Protein AF-V8CC47-F1 (afdb_monomer)

Solvent-accessible surface area (backbone atoms only — not comparable to full-atom values): 14073 Å² total; per-residue (Å²): 136,81,81,88,72,80,83,71,83,72,77,75,73,67,64,82,77,33,57,43,61,52,34,33,51,48,44,50,56,68,68,34,92,81,42,75,60,55,39,68,71,78,60,95,77,70,83,81,81,90,78,80,78,94,68,85,60,71,40,52,75,49,71,61,54,40,79,72,25,52,41,93,55,84,58,89,40,62,52,32,38,27,46,48,52,13,49,70,83,58,95,66,85,88,78,85,76,75,72,78,80,75,66,90,70,84,75,91,72,94,73,91,78,85,89,73,82,83,73,81,75,76,88,65,88,66,67,96,62,59,73,64,63,66,63,68,50,64,78,74,72,63,44,76,50,56,64,50,58,46,72,67,39,50,51,52,51,51,53,50,43,52,52,42,31,49,46,36,64,72,32,68,85,46,96,82,55,56,81,53,56,26,72,37,41,52,46,42,70,56,29,34,58,46,73,64,58,94,88,41,75,33,61,68,43,98,58,51,86,56,89,79,65,78,83,125

Radius of gyration: 22.52 Å; Cα contacts (8 Å, |Δi|>4): 187; chains: 1; bounding box: 55×55×61 Å

Secondary structure (DSSP, 8-state):
---------PPPGGGGG-HHHHHHHHHHHHH-TT----SS---TTSSS---------------S-HHHHT-SS--S--HHHHHHTT-SSSS---SS-------------------------------SS-HHHHHHSTTSSS-SS-----HHHHHHHHHHHHHHHHHHHHSTT-TT--TT--HHHHHHHHH-B---BTTBPPPBPSS-S-TT----

Sequence (216 aa):
MDNDRDQFLYPNKKWHDDSEFHSDCLAFTLFHGQNRISTSISPSSAEGDKGGGYSEYINHFIPFSESQAGAKEAFKSDFMVRFINGKLGKDSPASSLQASKASVAIHKNNIDCHDFAPAKSRNDETLPFDKKEIQANTQNFIPTKPLEFSKEAQEVFSAGLTLWQYYHAQAKSSDKYLNDASLYDIKEYFQGRGETINGKKGKMNARSEDTHTITT

Organism: NCBI:txid1357400

Mean predicted aligned error: 14.95 Å

Foldseek 3Di:
DDCPPPPDPDPDPPVVVVLQNVLLVLLCQQLPPPNPDWQPDPPPPPDDDDDDDDDRDADQRDCDFCVLLVFPDGGPYCNNVCQQALNPPPDDDPPPPPPPPPPPDDDDDDDDDDDDDDPPPPPCPPPVDDVCVVPPCPVPNRRNHHGDYDPVSVVSVVLVSVLSNVQNVVCVPPPLDDRNGGPVSSQCVFQPADDQDPNRTHHGHPDGPDPPPPDD

Structure (mmCIF, N/CA/C/O backbone):
data_AF-V8CC47-F1
#
_entry.id   AF-V8CC47-F1
#
loop_
_atom_site.group_PDB
_atom_site.id
_atom_site.type_symbol
_atom_site.label_atom_id
_atom_site.label_alt_id
_atom_site.label_comp_id
_atom_site.label_asym_id
_atom_site.label_entity_id
_atom_site.label_seq_id
_atom_site.pdbx_PDB_ins_code
_atom_site.Cartn_x
_atom_site.Cartn_y
_atom_site.Cartn_z
_atom_site.occupancy
_atom_site.B_iso_or_equiv
_atom_site.auth_seq_id
_atom_site.auth_comp_id
_atom_site.auth_asym_id
_atom_site.auth_atom_id
_atom_site.pdbx_PDB_model_num
ATOM 1 N N . MET A 1 1 ? 8.148 32.026 42.840 1.00 43.62 1 MET A N 1
ATOM 2 C CA . MET A 1 1 ? 8.903 31.218 41.865 1.00 43.62 1 MET A CA 1
ATOM 3 C C . MET A 1 1 ? 7.903 30.243 41.309 1.00 43.62 1 MET A C 1
ATOM 5 O O . MET A 1 1 ? 7.590 29.263 41.975 1.00 43.62 1 MET A O 1
ATOM 9 N N . ASP A 1 2 ? 7.305 30.626 40.191 1.00 49.38 2 ASP A N 1
ATOM 10 C CA . ASP A 1 2 ? 6.239 29.866 39.563 1.00 49.38 2 ASP A CA 1
ATOM 11 C C . ASP A 1 2 ? 6.828 28.620 38.904 1.00 49.38 2 ASP A C 1
ATOM 13 O O . ASP A 1 2 ? 7.924 28.627 38.339 1.00 49.38 2 ASP A O 1
ATOM 17 N N . ASN A 1 3 ? 6.143 27.504 39.117 1.00 59.06 3 ASN A N 1
ATOM 18 C CA . ASN A 1 3 ? 6.553 26.190 38.660 1.00 59.06 3 ASN A CA 1
ATOM 19 C C . ASN A 1 3 ? 6.256 26.052 37.156 1.00 59.06 3 ASN A C 1
ATOM 21 O O . ASN A 1 3 ? 5.288 25.404 36.776 1.00 59.06 3 ASN A O 1
ATOM 25 N N . ASP A 1 4 ? 7.117 26.618 36.308 1.00 58.97 4 ASP A N 1
ATOM 26 C CA . ASP A 1 4 ? 7.064 26.535 34.833 1.00 58.97 4 ASP A CA 1
ATOM 27 C C . ASP A 1 4 ? 7.522 25.162 34.278 1.00 58.97 4 ASP A C 1
ATOM 29 O O . ASP A 1 4 ? 8.036 25.046 33.163 1.00 58.97 4 ASP A O 1
ATOM 33 N N . ARG A 1 5 ? 7.397 24.093 35.077 1.00 55.16 5 ARG A N 1
ATOM 34 C CA . ARG A 1 5 ? 7.923 22.746 34.786 1.00 55.16 5 ARG A CA 1
ATOM 35 C C . ARG A 1 5 ? 6.865 21.703 34.439 1.00 55.16 5 ARG A C 1
ATOM 37 O O . ARG A 1 5 ? 7.172 20.513 34.466 1.00 55.16 5 ARG A O 1
ATOM 44 N N . ASP A 1 6 ? 5.662 22.112 34.059 1.00 59.41 6 ASP A N 1
ATOM 45 C CA . ASP A 1 6 ? 4.671 21.169 33.534 1.00 59.41 6 ASP A CA 1
ATOM 46 C C . ASP A 1 6 ? 4.810 21.034 32.005 1.00 59.41 6 ASP A C 1
ATOM 48 O O . ASP A 1 6 ? 4.032 21.571 31.222 1.00 59.41 6 ASP A O 1
ATOM 52 N N . GLN A 1 7 ? 5.887 20.368 31.565 1.00 60.41 7 GLN A N 1
ATOM 53 C CA . GLN A 1 7 ? 6.181 20.112 30.143 1.00 60.41 7 GLN A CA 1
ATOM 54 C C . GLN A 1 7 ? 5.577 18.801 29.614 1.00 60.41 7 GLN A C 1
ATOM 56 O O . GLN A 1 7 ? 5.856 18.407 28.483 1.00 60.41 7 GLN A O 1
ATOM 61 N N . PHE A 1 8 ? 4.751 18.113 30.405 1.00 62.06 8 PHE A N 1
ATOM 62 C CA . PHE A 1 8 ? 4.241 16.791 30.049 1.00 62.06 8 PHE A CA 1
ATOM 63 C C . PHE A 1 8 ? 2.719 16.758 30.126 1.00 62.06 8 PHE A C 1
ATOM 65 O O . PHE A 1 8 ? 2.121 16.048 30.933 1.00 62.06 8 PHE A O 1
ATOM 72 N N . LEU A 1 9 ? 2.080 17.516 29.235 1.00 61.81 9 LEU A N 1
ATOM 73 C CA . LEU A 1 9 ? 0.692 17.245 28.883 1.00 61.81 9 LEU A CA 1
ATOM 74 C C . LEU A 1 9 ? 0.643 15.869 28.212 1.00 61.81 9 LEU A C 1
ATOM 76 O O . LEU A 1 9 ? 1.057 15.706 27.064 1.00 61.81 9 LEU A O 1
ATOM 80 N N . TYR A 1 10 ? 0.161 14.869 28.945 1.00 63.09 10 TYR A N 1
ATOM 81 C CA . TYR A 1 10 ? -0.111 13.558 28.373 1.00 63.09 10 TYR A CA 1
ATOM 82 C C . TYR A 1 10 ? -1.320 13.659 27.436 1.00 63.09 10 TYR A C 1
ATOM 84 O O . TYR A 1 10 ? -2.336 14.255 27.816 1.00 63.09 10 TYR A O 1
ATOM 92 N N . PRO A 1 11 ? -1.253 13.072 26.227 1.00 70.94 11 PRO A N 1
ATOM 93 C CA . PRO A 1 11 ? -2.421 12.980 25.370 1.00 70.94 11 PRO A CA 1
ATOM 94 C C . PRO A 1 11 ? -3.533 12.233 26.110 1.00 70.94 11 PRO A C 1
ATOM 96 O O . PRO A 1 11 ? -3.285 11.299 26.878 1.00 70.94 11 PRO A O 1
ATOM 99 N N . ASN A 1 12 ? -4.778 12.661 25.898 1.00 78.69 12 ASN A N 1
ATOM 100 C CA . ASN A 1 12 ? -5.915 11.968 26.487 1.00 78.69 12 ASN A CA 1
ATOM 101 C C . ASN A 1 12 ? -5.936 10.506 26.001 1.00 78.69 12 ASN A C 1
ATOM 103 O O . ASN A 1 12 ? -5.543 10.211 24.878 1.00 78.69 12 ASN A O 1
ATOM 107 N N . LYS A 1 13 ? -6.404 9.584 26.843 1.00 84.44 13 LYS A N 1
ATOM 108 C CA . LYS A 1 13 ? -6.393 8.143 26.548 1.00 84.44 13 LYS A CA 1
ATOM 109 C C . LYS A 1 13 ? -7.514 7.687 25.603 1.00 84.44 13 LYS A C 1
ATOM 111 O O . LYS A 1 13 ? -7.655 6.493 25.389 1.00 84.44 13 LYS A O 1
ATOM 116 N N . LYS A 1 14 ? -8.320 8.602 25.048 1.00 81.88 14 LYS A N 1
ATOM 117 C CA . LYS A 1 14 ? -9.510 8.231 24.260 1.00 81.88 14 LYS A CA 1
ATOM 118 C C . LYS A 1 14 ? -9.157 7.539 22.945 1.00 81.88 14 LYS A C 1
ATOM 120 O O . LYS A 1 14 ? -9.937 6.723 22.482 1.00 81.88 14 LYS A O 1
ATOM 125 N N . TRP A 1 15 ? -7.979 7.824 22.388 1.00 82.56 15 TRP A N 1
ATOM 126 C CA . TRP A 1 15 ? -7.523 7.190 21.151 1.00 82.56 15 TRP A CA 1
ATOM 127 C C . TRP A 1 15 ? -7.333 5.673 21.297 1.00 82.56 15 TRP A C 1
ATOM 129 O O . TRP A 1 15 ? -7.471 4.968 20.310 1.00 82.56 15 TRP A O 1
ATOM 139 N N . HIS A 1 16 ? -7.085 5.153 22.510 1.00 81.00 16 HIS A N 1
ATOM 140 C CA . HIS A 1 16 ? -6.896 3.714 22.745 1.00 81.00 16 HIS A CA 1
ATOM 141 C C . HIS A 1 16 ? -8.122 2.858 22.402 1.00 81.00 16 HIS A C 1
ATOM 143 O O . HIS A 1 16 ? -7.966 1.668 22.141 1.00 81.00 16 HIS A O 1
ATOM 149 N N . ASP A 1 17 ? -9.315 3.450 22.401 1.00 83.81 17 ASP A N 1
ATOM 150 C CA . ASP A 1 17 ? -10.569 2.765 22.078 1.00 83.81 17 ASP A CA 1
ATOM 151 C C . ASP A 1 17 ? -11.180 3.278 20.758 1.00 83.81 17 ASP A C 1
ATOM 153 O O . ASP A 1 17 ? -12.268 2.856 20.369 1.00 83.81 17 ASP A O 1
ATOM 157 N N . ASP A 1 18 ? -10.486 4.183 20.058 1.00 88.62 18 ASP A N 1
ATOM 158 C CA . ASP A 1 18 ? -10.935 4.780 18.801 1.00 88.62 18 ASP A CA 1
ATOM 159 C C . ASP A 1 18 ? -10.519 3.895 17.616 1.00 88.62 18 ASP A C 1
ATOM 161 O O . ASP A 1 18 ? -9.407 3.973 17.084 1.00 88.62 18 ASP A O 1
ATOM 165 N N . SER A 1 19 ? -11.415 2.987 17.231 1.00 89.94 19 SER A N 1
ATOM 166 C CA . SER A 1 19 ? -11.172 2.039 16.142 1.00 89.94 19 SER A CA 1
ATOM 167 C C . SER A 1 19 ? -11.029 2.708 14.776 1.00 89.94 19 SER A C 1
ATOM 169 O O . SER A 1 19 ? -10.263 2.203 13.956 1.00 89.94 19 SER A O 1
ATOM 171 N N . GLU A 1 20 ? -11.725 3.820 14.529 1.00 93.38 20 GLU A N 1
ATOM 172 C CA . GLU A 1 20 ? -11.607 4.571 13.273 1.00 93.38 20 GLU A CA 1
ATOM 173 C C . GLU A 1 20 ? -10.219 5.213 13.189 1.00 93.38 20 GLU A C 1
ATOM 175 O O . GLU A 1 20 ? -9.479 4.967 12.237 1.00 93.38 20 GLU A O 1
ATOM 180 N N . PHE A 1 21 ? -9.794 5.913 14.247 1.00 91.88 21 PHE A N 1
ATOM 181 C CA . PHE A 1 21 ? -8.465 6.522 14.315 1.00 91.88 21 PHE A CA 1
ATOM 182 C C . PHE A 1 21 ? -7.331 5.501 14.137 1.00 91.88 21 PHE A C 1
ATOM 184 O O . PHE A 1 21 ? -6.369 5.752 13.404 1.00 91.88 21 PHE A O 1
ATOM 191 N N . HIS A 1 22 ? -7.427 4.332 14.778 1.00 91.50 22 HIS A N 1
ATOM 192 C CA . HIS A 1 22 ? -6.443 3.260 14.611 1.00 91.50 22 HIS A CA 1
ATOM 193 C C . HIS A 1 22 ? -6.369 2.738 13.174 1.00 91.50 22 HIS A C 1
ATOM 195 O O . HIS A 1 22 ? -5.273 2.507 12.652 1.00 91.50 22 HIS A O 1
ATOM 201 N N . SER A 1 23 ? -7.525 2.553 12.539 1.00 94.56 23 SER A N 1
ATOM 202 C CA . SER A 1 23 ? -7.620 2.089 11.155 1.00 94.56 23 SER A CA 1
ATOM 203 C C . SER A 1 23 ? -7.028 3.124 10.199 1.00 94.56 23 SER A C 1
ATOM 205 O O . SER A 1 23 ? -6.209 2.793 9.343 1.00 94.56 23 SER A O 1
ATOM 207 N N . ASP A 1 24 ? -7.331 4.399 10.402 1.00 95.12 24 ASP A N 1
ATOM 208 C CA . ASP A 1 24 ? -6.786 5.492 9.602 1.00 95.12 24 ASP A CA 1
ATOM 209 C C . ASP A 1 24 ? -5.270 5.630 9.765 1.00 95.12 24 ASP A C 1
ATOM 211 O O . ASP A 1 24 ? -4.543 5.824 8.789 1.00 95.12 24 ASP A O 1
ATOM 215 N N . CYS A 1 25 ? -4.757 5.439 10.981 1.00 93.19 25 CYS A N 1
ATOM 216 C CA . CYS A 1 25 ? -3.321 5.383 11.242 1.00 93.19 25 CYS A CA 1
ATOM 217 C C . CYS A 1 25 ? -2.642 4.214 10.508 1.00 93.19 25 CYS A C 1
ATOM 219 O O . CYS A 1 25 ? -1.520 4.363 10.007 1.00 93.19 25 CYS A O 1
ATOM 221 N N . LEU A 1 26 ? -3.310 3.062 10.391 1.00 94.00 26 LEU A N 1
ATOM 222 C CA . LEU A 1 26 ? -2.837 1.953 9.563 1.00 94.00 26 LEU A CA 1
ATOM 223 C C . LEU A 1 26 ? -2.818 2.338 8.077 1.00 94.00 26 LEU A C 1
ATOM 225 O O . LEU A 1 26 ? -1.803 2.109 7.417 1.00 94.00 26 LEU A O 1
ATOM 229 N N . ALA A 1 27 ? -3.884 2.954 7.560 1.00 94.81 27 ALA A N 1
ATOM 230 C CA . ALA A 1 27 ? -3.943 3.430 6.177 1.00 94.81 27 ALA A CA 1
ATOM 231 C C . ALA A 1 27 ? -2.796 4.410 5.882 1.00 94.81 27 ALA A C 1
ATOM 233 O O . ALA A 1 27 ? -2.015 4.204 4.951 1.00 94.81 27 ALA A O 1
ATOM 234 N N . PHE A 1 28 ? -2.620 5.415 6.744 1.00 93.19 28 PHE A N 1
ATOM 235 C CA . PHE A 1 28 ? -1.516 6.364 6.663 1.00 93.19 28 PHE A CA 1
ATOM 236 C C . PHE A 1 28 ? -0.164 5.649 6.646 1.00 93.19 28 PHE A C 1
ATOM 238 O O . PHE A 1 28 ? 0.663 5.935 5.790 1.00 93.19 28 PHE A O 1
ATOM 245 N N . THR A 1 29 ? 0.054 4.676 7.535 1.00 91.25 29 THR A N 1
ATOM 246 C CA . THR A 1 29 ? 1.317 3.923 7.618 1.00 91.25 29 THR A CA 1
ATOM 247 C C . THR A 1 29 ? 1.600 3.130 6.341 1.00 91.25 29 THR A C 1
ATOM 249 O O . THR A 1 29 ? 2.727 3.151 5.839 1.00 91.25 29 THR A O 1
ATOM 252 N N . LEU A 1 30 ? 0.596 2.442 5.791 1.00 91.81 30 LEU A N 1
ATOM 253 C CA . LEU A 1 30 ? 0.741 1.618 4.588 1.00 91.81 30 LEU A CA 1
ATOM 254 C C . LEU A 1 30 ? 1.061 2.460 3.350 1.00 91.81 30 LEU A C 1
ATOM 256 O O . LEU A 1 30 ? 1.931 2.083 2.566 1.00 91.81 30 LEU A O 1
ATOM 260 N N . PHE A 1 31 ? 0.407 3.614 3.208 1.00 91.44 31 PHE A N 1
ATOM 261 C CA . PHE A 1 31 ? 0.532 4.470 2.025 1.00 91.44 31 PHE A CA 1
ATOM 262 C C . PHE A 1 31 ? 1.425 5.693 2.229 1.00 91.44 31 PHE A C 1
ATOM 264 O O . PHE A 1 31 ? 1.525 6.550 1.350 1.00 91.44 31 PHE A O 1
ATOM 271 N N . HIS A 1 32 ?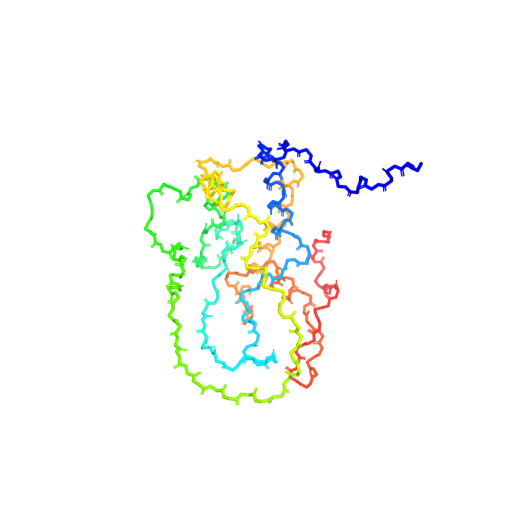 2.127 5.774 3.361 1.00 88.00 32 HIS A N 1
ATOM 272 C CA . HIS A 1 32 ? 3.041 6.872 3.616 1.00 88.00 32 HIS A CA 1
ATOM 273 C C . HIS A 1 32 ? 4.129 6.918 2.539 1.00 88.00 32 HIS A C 1
ATOM 275 O O . HIS A 1 32 ? 4.803 5.923 2.266 1.00 88.00 32 HIS A O 1
ATOM 281 N N . GLY A 1 33 ? 4.389 8.097 1.969 1.00 76.75 33 GLY A N 1
ATOM 282 C CA . GLY A 1 33 ? 5.373 8.249 0.893 1.00 76.75 33 GLY A CA 1
ATOM 283 C C . GLY A 1 33 ? 6.806 7.857 1.283 1.00 76.75 33 GLY A C 1
ATOM 284 O O . GLY A 1 33 ? 7.615 7.569 0.397 1.00 76.75 33 GLY A O 1
ATOM 285 N N . GLN A 1 34 ? 7.103 7.828 2.587 1.00 74.81 34 GLN A N 1
ATOM 286 C CA . GLN A 1 34 ? 8.367 7.360 3.168 1.00 74.81 34 GLN A CA 1
ATOM 287 C C . GLN A 1 34 ? 8.282 5.944 3.766 1.00 74.81 34 GLN A C 1
ATOM 289 O O . GLN A 1 34 ? 9.179 5.559 4.513 1.00 74.81 34 GLN A O 1
ATOM 294 N N . ASN A 1 35 ? 7.233 5.169 3.478 1.00 74.75 35 ASN A N 1
ATOM 295 C CA . ASN A 1 35 ? 7.219 3.745 3.791 1.00 74.75 35 ASN A CA 1
ATOM 296 C C . ASN A 1 35 ? 8.332 3.057 2.973 1.00 74.75 35 ASN A C 1
ATOM 298 O O . ASN A 1 35 ? 8.362 3.142 1.745 1.00 74.75 35 ASN A O 1
ATOM 302 N N . ARG A 1 36 ? 9.301 2.452 3.673 1.00 72.31 36 ARG A N 1
ATOM 303 C CA . ARG A 1 36 ? 10.510 1.835 3.094 1.00 72.31 36 ARG A CA 1
ATOM 304 C C . ARG A 1 36 ? 10.473 0.307 3.107 1.00 72.31 36 ARG A C 1
ATOM 306 O O . ARG A 1 36 ? 11.518 -0.320 2.953 1.00 72.31 36 ARG A O 1
ATOM 313 N N . ILE A 1 37 ? 9.306 -0.298 3.322 1.00 75.31 37 ILE A N 1
ATOM 314 C CA . ILE A 1 37 ? 9.145 -1.746 3.170 1.00 75.31 37 ILE A CA 1
ATOM 315 C C . ILE A 1 37 ? 9.429 -2.068 1.705 1.00 75.31 37 ILE A C 1
ATOM 317 O O . ILE A 1 37 ? 8.796 -1.482 0.835 1.00 75.31 37 ILE A O 1
ATOM 321 N N . SER A 1 38 ? 10.386 -2.947 1.423 1.00 64.31 38 SER A N 1
ATOM 322 C CA . SER A 1 38 ? 10.780 -3.357 0.070 1.00 64.31 38 SER A CA 1
ATOM 323 C C . SER A 1 38 ? 10.907 -4.869 0.034 1.00 64.31 38 SER A C 1
ATOM 325 O O . SER A 1 38 ? 11.421 -5.467 0.978 1.00 64.31 38 SER A O 1
ATOM 327 N N . THR A 1 39 ? 10.422 -5.475 -1.047 1.00 63.00 39 THR A N 1
ATOM 328 C CA . THR A 1 39 ? 10.593 -6.907 -1.326 1.00 63.00 39 THR A CA 1
ATOM 329 C C . THR A 1 39 ? 11.886 -7.236 -2.025 1.00 63.00 39 THR A C 1
ATOM 331 O O . THR A 1 39 ? 12.377 -8.362 -1.933 1.00 63.00 39 THR A O 1
ATOM 334 N N . SER A 1 40 ? 12.477 -6.244 -2.685 1.00 55.38 40 SER A N 1
ATOM 335 C CA . SER A 1 40 ? 13.834 -6.361 -3.171 1.00 55.38 40 SER A CA 1
ATOM 336 C C . SER A 1 40 ? 14.783 -6.244 -1.976 1.00 55.38 40 SER A C 1
ATOM 338 O O . SER A 1 40 ? 14.861 -5.218 -1.310 1.00 55.38 40 SER A O 1
ATOM 340 N N . ILE A 1 41 ? 15.460 -7.347 -1.673 1.00 52.12 41 ILE A N 1
ATOM 341 C CA . ILE A 1 41 ? 16.664 -7.460 -0.842 1.00 52.12 41 ILE A CA 1
ATOM 342 C C . ILE A 1 41 ? 17.320 -6.092 -0.559 1.00 52.12 41 ILE A C 1
ATOM 344 O O . ILE A 1 41 ? 17.815 -5.426 -1.477 1.00 52.12 41 ILE A O 1
ATOM 348 N N . SER A 1 42 ? 17.396 -5.714 0.727 1.00 37.09 42 SER A N 1
ATOM 349 C CA . SER A 1 42 ? 18.460 -4.820 1.197 1.00 37.09 42 SER A CA 1
ATOM 350 C C . SER A 1 42 ? 19.762 -5.391 0.656 1.00 37.09 42 SER A C 1
ATOM 352 O O . SER A 1 42 ? 20.016 -6.567 0.913 1.00 37.09 42 SER A O 1
ATOM 354 N N . PRO A 1 43 ? 20.552 -4.644 -0.128 1.00 38.75 43 PRO A N 1
ATOM 355 C CA . PRO A 1 43 ? 21.732 -5.195 -0.764 1.00 38.75 43 PRO A CA 1
ATOM 356 C C . PRO A 1 43 ? 22.586 -5.897 0.288 1.00 38.75 43 PRO A C 1
ATOM 358 O O . PRO A 1 43 ? 23.204 -5.245 1.127 1.00 38.75 43 PRO A O 1
ATOM 361 N N . SER A 1 44 ? 22.692 -7.220 0.176 1.00 42.22 44 SER A N 1
ATOM 362 C CA . SER A 1 44 ? 23.759 -8.030 0.759 1.00 42.22 44 SER A CA 1
ATOM 363 C C . SER A 1 44 ? 25.094 -7.684 0.080 1.00 42.22 44 SER A C 1
ATOM 365 O O . SER A 1 44 ? 25.769 -8.552 -0.469 1.00 42.22 44 SER A O 1
ATOM 367 N N . SER A 1 45 ? 25.415 -6.387 0.010 1.00 42.75 45 SER A N 1
ATOM 368 C CA . SER A 1 45 ? 26.613 -5.773 -0.574 1.00 42.75 45 SER A CA 1
ATOM 369 C C . SER A 1 45 ? 26.740 -4.258 -0.313 1.00 42.75 45 SER A C 1
ATOM 371 O O . SER A 1 45 ? 27.813 -3.724 -0.580 1.00 42.75 45 SER A O 1
ATOM 373 N N . ALA A 1 46 ? 25.734 -3.533 0.207 1.00 40.31 46 ALA A N 1
ATOM 374 C CA . ALA A 1 46 ? 25.933 -2.122 0.579 1.00 40.31 46 ALA A CA 1
ATOM 375 C C . ALA A 1 46 ? 26.098 -1.978 2.100 1.00 40.31 46 ALA A C 1
ATOM 377 O O . ALA A 1 46 ? 25.129 -1.869 2.840 1.00 40.31 46 ALA A O 1
ATOM 378 N N . GLU A 1 47 ? 27.374 -1.984 2.498 1.00 38.50 47 GLU A N 1
ATOM 379 C CA . GLU A 1 47 ? 27.960 -1.573 3.783 1.00 38.50 47 GLU A CA 1
ATOM 380 C C . GLU A 1 47 ? 27.456 -2.263 5.062 1.00 38.50 47 GLU A C 1
ATOM 382 O O . GLU A 1 47 ? 26.616 -1.752 5.793 1.00 38.50 47 GLU A O 1
ATOM 387 N N . GLY A 1 48 ? 28.127 -3.371 5.404 1.00 41.72 48 GLY A N 1
ATOM 388 C CA . GLY A 1 48 ? 28.381 -3.748 6.801 1.00 41.72 48 GLY A CA 1
ATOM 389 C C . GLY A 1 48 ? 28.043 -5.184 7.183 1.00 41.72 48 GLY A C 1
ATOM 390 O O . GLY A 1 48 ? 28.646 -5.704 8.119 1.00 41.72 48 GLY A O 1
ATOM 391 N N . ASP A 1 49 ? 27.142 -5.845 6.460 1.00 39.62 49 ASP A N 1
ATOM 392 C CA . ASP A 1 49 ? 26.610 -7.127 6.921 1.00 39.62 49 ASP A CA 1
ATOM 393 C C . ASP A 1 49 ? 27.437 -8.318 6.411 1.00 39.62 49 ASP A C 1
ATOM 395 O O . ASP A 1 49 ? 27.330 -8.765 5.266 1.00 39.62 49 ASP A O 1
ATOM 399 N N . LYS A 1 50 ? 28.335 -8.809 7.270 1.00 39.47 50 LYS A N 1
ATOM 400 C CA . LYS A 1 50 ? 29.092 -10.047 7.063 1.00 39.47 50 LYS A CA 1
ATOM 401 C C . LYS A 1 50 ? 28.294 -11.229 7.613 1.00 39.47 50 LYS A C 1
ATOM 403 O O . LYS A 1 50 ? 28.663 -11.791 8.639 1.00 39.47 50 LYS A O 1
ATOM 408 N N . GLY A 1 51 ? 27.253 -11.646 6.901 1.00 36.66 51 GLY A N 1
ATOM 409 C CA . GLY A 1 51 ? 26.703 -12.991 7.070 1.00 36.66 51 GLY A CA 1
ATOM 410 C C . GLY A 1 51 ? 25.185 -13.073 7.102 1.00 36.66 51 GLY A C 1
ATOM 411 O O . GLY A 1 51 ? 24.557 -12.798 8.113 1.00 36.66 51 GLY A O 1
ATOM 412 N N . GLY A 1 52 ? 24.613 -13.595 6.021 1.00 33.47 52 GLY A N 1
ATOM 413 C CA . GLY A 1 52 ? 23.237 -14.078 5.998 1.00 33.47 52 GLY A CA 1
ATOM 414 C C . GLY A 1 52 ? 22.792 -14.321 4.566 1.00 33.47 52 GLY A C 1
ATOM 415 O O . GLY A 1 52 ? 22.680 -13.380 3.792 1.00 33.47 52 GLY A O 1
ATOM 416 N N . GLY A 1 53 ? 22.618 -15.587 4.187 1.00 37.09 53 GLY A N 1
ATOM 417 C CA . GLY A 1 53 ? 22.200 -15.977 2.841 1.00 37.09 53 GLY A CA 1
ATOM 418 C C . GLY A 1 53 ? 20.850 -15.384 2.427 1.00 37.09 53 GLY A C 1
ATOM 419 O O . GLY A 1 53 ? 20.056 -14.957 3.262 1.00 37.09 53 GLY A O 1
ATOM 420 N N . TYR A 1 54 ? 20.607 -15.388 1.116 1.00 38.41 54 TYR A N 1
ATOM 421 C CA . TYR A 1 54 ? 19.344 -15.013 0.483 1.00 38.41 54 TYR A CA 1
ATOM 422 C C . TYR A 1 54 ? 18.159 -15.691 1.189 1.00 38.41 54 TYR A C 1
ATOM 424 O O . TYR A 1 54 ? 17.933 -16.886 1.013 1.00 38.41 54 TYR A O 1
ATOM 432 N N . SER A 1 55 ? 17.400 -14.933 1.980 1.00 49.12 55 SER A N 1
ATOM 433 C CA . SER A 1 55 ? 16.018 -15.291 2.281 1.00 49.12 55 SER A CA 1
ATOM 434 C C . SER A 1 55 ? 15.141 -14.537 1.295 1.00 49.12 55 SER A C 1
ATOM 436 O O . SER A 1 55 ? 15.314 -13.339 1.069 1.00 49.12 55 SER A O 1
ATOM 438 N N . GLU A 1 56 ? 14.253 -15.267 0.636 1.00 58.12 56 GLU A N 1
ATOM 439 C CA . GLU A 1 56 ? 13.206 -14.696 -0.193 1.00 58.12 56 GLU A CA 1
ATOM 440 C C . GLU A 1 56 ? 12.321 -13.830 0.716 1.00 58.12 56 GLU A C 1
ATOM 442 O O . GLU A 1 56 ? 11.563 -14.351 1.531 1.00 58.12 56 GLU A O 1
ATOM 447 N N . TYR A 1 57 ? 12.498 -12.507 0.669 1.00 70.94 57 TYR A N 1
ATOM 448 C CA . TYR A 1 57 ? 11.771 -11.597 1.549 1.00 70.94 57 TYR A CA 1
ATOM 449 C C . TYR A 1 57 ? 10.274 -11.671 1.237 1.00 70.94 57 TYR A C 1
ATOM 451 O O . TYR A 1 57 ? 9.850 -11.440 0.103 1.00 70.94 57 TYR A O 1
ATOM 459 N N . ILE A 1 58 ? 9.473 -11.990 2.252 1.00 83.50 58 ILE A N 1
ATOM 460 C CA . ILE A 1 58 ? 8.017 -12.078 2.143 1.00 83.50 58 ILE A CA 1
ATOM 461 C C . ILE A 1 58 ? 7.415 -10.723 2.519 1.00 83.50 58 ILE A C 1
ATOM 463 O O . ILE A 1 58 ? 7.626 -10.219 3.624 1.00 83.50 58 ILE A O 1
ATOM 467 N N . ASN A 1 59 ? 6.624 -10.139 1.618 1.00 87.88 59 ASN A N 1
ATOM 468 C CA . ASN A 1 59 ? 5.894 -8.912 1.911 1.00 87.88 59 ASN A CA 1
ATOM 469 C C . ASN A 1 59 ? 4.614 -9.199 2.688 1.00 87.88 59 ASN A C 1
ATOM 471 O O . ASN A 1 59 ? 3.617 -9.651 2.131 1.00 87.88 59 ASN A O 1
ATOM 475 N N . HIS A 1 60 ? 4.613 -8.878 3.975 1.00 89.25 60 HIS A N 1
ATOM 476 C CA . HIS A 1 60 ? 3.419 -9.017 4.804 1.00 89.25 60 HIS A CA 1
ATOM 477 C C . HIS A 1 60 ? 2.498 -7.790 4.775 1.00 89.25 60 HIS A C 1
ATOM 479 O O . HIS A 1 60 ? 1.437 -7.829 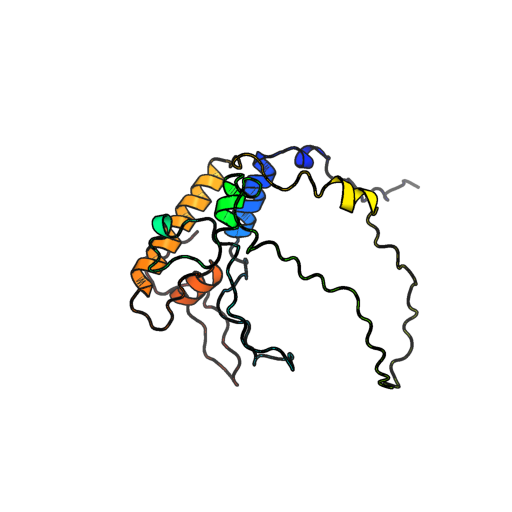5.393 1.00 89.25 60 HIS A O 1
ATOM 485 N N . PHE A 1 61 ? 2.876 -6.715 4.076 1.00 91.88 61 PHE A N 1
ATOM 486 C CA . PHE A 1 61 ? 2.223 -5.404 4.154 1.00 91.88 61 PHE A CA 1
ATOM 487 C C . PHE A 1 61 ? 1.372 -5.049 2.928 1.00 91.88 61 PHE A C 1
ATOM 489 O O . PHE A 1 61 ? 0.973 -3.897 2.791 1.00 91.88 61 PHE A O 1
ATOM 496 N N . ILE A 1 62 ? 1.068 -6.004 2.044 1.00 93.00 62 ILE A N 1
ATOM 497 C CA . ILE A 1 62 ? 0.173 -5.774 0.899 1.00 93.00 62 ILE A CA 1
ATOM 498 C C . ILE A 1 62 ? -1.285 -5.835 1.382 1.00 93.00 62 ILE A C 1
ATOM 500 O O . ILE A 1 62 ? -1.737 -6.911 1.778 1.00 93.00 62 ILE A O 1
ATOM 504 N N . PRO A 1 63 ? -2.054 -4.730 1.356 1.00 95.31 63 PRO A N 1
ATOM 505 C CA . PRO A 1 63 ? -3.416 -4.713 1.892 1.00 95.31 63 PRO A CA 1
ATOM 506 C C . PRO A 1 63 ? -4.483 -5.226 0.914 1.00 95.31 63 PRO A C 1
ATOM 508 O O . PRO A 1 63 ? -5.677 -5.133 1.195 1.00 95.31 63 PRO A O 1
ATOM 511 N N . PHE A 1 64 ? -4.069 -5.756 -0.234 1.00 96.75 64 PHE A N 1
ATOM 512 C CA . PHE A 1 64 ? -4.943 -6.203 -1.312 1.00 96.75 64 PHE A CA 1
ATOM 513 C C . PHE A 1 64 ? -4.727 -7.687 -1.581 1.00 96.75 64 PHE A C 1
ATOM 515 O O . PHE A 1 64 ? -3.618 -8.192 -1.425 1.00 96.75 64 PHE A O 1
ATOM 522 N N . SER A 1 65 ? -5.778 -8.379 -2.014 1.00 95.25 65 SER A N 1
ATOM 523 C CA . SER A 1 65 ? -5.615 -9.714 -2.592 1.00 95.25 65 SER A CA 1
ATOM 524 C C . SER A 1 65 ? -5.001 -9.636 -3.990 1.00 95.25 65 SER A C 1
ATOM 526 O O . SER A 1 65 ? -5.100 -8.623 -4.685 1.00 95.25 65 SER A O 1
ATOM 528 N N . GLU A 1 66 ? -4.443 -10.748 -4.439 1.00 93.69 66 GLU A N 1
ATOM 529 C CA . GLU A 1 66 ? -3.850 -10.939 -5.762 1.00 93.69 66 GLU A CA 1
ATOM 530 C C . GLU A 1 66 ? -4.847 -10.629 -6.872 1.00 93.69 66 GLU A C 1
ATOM 532 O O . GLU A 1 66 ? -4.520 -9.962 -7.851 1.00 93.69 66 GLU A O 1
ATOM 537 N N . SER A 1 67 ? -6.095 -11.069 -6.682 1.00 94.88 67 SER A N 1
ATOM 538 C CA . SER A 1 67 ? -7.186 -10.828 -7.626 1.00 94.88 67 SER A CA 1
ATOM 539 C C . SER A 1 67 ? -7.544 -9.346 -7.746 1.00 94.88 67 SER A C 1
ATOM 541 O O . SER A 1 67 ? -7.801 -8.867 -8.847 1.00 94.88 67 SER A O 1
ATOM 543 N N . GLN A 1 68 ? -7.515 -8.607 -6.631 1.00 96.25 68 GLN A N 1
ATOM 544 C CA . GLN A 1 68 ? -7.759 -7.167 -6.626 1.00 96.25 68 GLN A CA 1
ATOM 545 C C . GLN A 1 68 ? -6.597 -6.429 -7.290 1.00 96.25 68 GLN A C 1
ATOM 547 O O . GLN A 1 68 ? -6.832 -5.566 -8.129 1.00 96.25 68 GLN A O 1
ATOM 552 N N . ALA A 1 69 ? -5.359 -6.789 -6.949 1.00 94.69 69 ALA A N 1
ATOM 553 C CA . ALA A 1 69 ? -4.156 -6.169 -7.496 1.00 94.69 69 ALA A CA 1
ATOM 554 C C . ALA A 1 69 ? -3.878 -6.555 -8.962 1.00 94.69 69 ALA A C 1
ATOM 556 O O . ALA A 1 69 ? -3.058 -5.916 -9.611 1.00 94.69 69 ALA A O 1
ATOM 557 N N . GLY A 1 70 ? -4.537 -7.584 -9.502 1.00 94.88 70 GLY A N 1
ATOM 558 C CA . GLY A 1 70 ? -4.260 -8.089 -10.849 1.00 94.88 70 GLY A CA 1
ATOM 559 C C . GLY A 1 70 ? -2.913 -8.812 -10.959 1.00 94.88 70 GLY A C 1
ATOM 560 O O . GLY A 1 70 ? -2.315 -8.840 -12.037 1.00 94.88 70 GLY A O 1
ATOM 561 N N . ALA A 1 71 ? -2.426 -9.378 -9.852 1.00 93.31 71 ALA A N 1
ATOM 562 C CA . ALA A 1 71 ? -1.149 -10.073 -9.798 1.00 93.31 71 ALA A CA 1
ATOM 563 C C .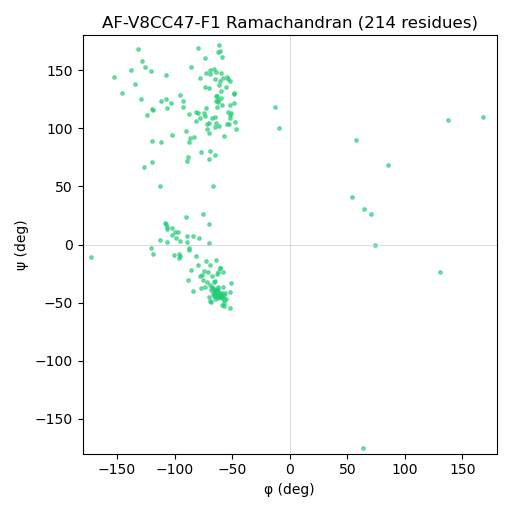 ALA A 1 71 ? -1.150 -11.347 -10.656 1.00 93.31 71 ALA A C 1
ATOM 565 O O . ALA A 1 71 ? -2.180 -11.988 -10.880 1.00 93.31 71 ALA A O 1
ATOM 566 N N . LYS A 1 72 ? 0.030 -11.714 -11.162 1.00 90.25 72 LYS A N 1
ATOM 567 C CA . LYS A 1 72 ? 0.207 -12.894 -12.021 1.00 90.25 72 LYS A CA 1
ATOM 568 C C . LYS A 1 72 ? 0.119 -14.205 -11.233 1.00 90.25 72 LYS A C 1
ATOM 570 O O . LYS A 1 72 ? -0.372 -15.197 -11.765 1.00 90.25 72 LYS A O 1
ATOM 575 N N . GLU A 1 73 ? 0.631 -14.207 -10.007 1.00 91.00 73 GLU A N 1
ATOM 576 C CA . GLU A 1 73 ? 0.760 -15.382 -9.143 1.00 91.00 73 GLU A CA 1
ATOM 577 C C . GLU A 1 73 ? 0.227 -15.072 -7.736 1.00 91.00 73 GLU A C 1
ATOM 579 O O . GLU A 1 73 ? -0.020 -13.911 -7.403 1.00 91.00 73 GLU A O 1
ATOM 584 N N . ALA A 1 74 ? 0.055 -16.110 -6.912 1.00 91.56 74 ALA A N 1
ATOM 585 C CA . ALA A 1 74 ? -0.333 -15.960 -5.509 1.00 91.56 74 ALA A CA 1
ATOM 586 C C . ALA A 1 74 ? 0.718 -15.146 -4.729 1.00 91.56 74 ALA A C 1
ATOM 588 O O . ALA A 1 74 ? 1.919 -15.337 -4.940 1.00 91.56 74 ALA A O 1
ATOM 589 N N . PHE A 1 75 ? 0.290 -14.265 -3.822 1.00 92.00 75 PHE A N 1
ATOM 590 C CA . PHE A 1 75 ? 1.203 -13.580 -2.920 1.00 92.00 75 PHE A CA 1
ATOM 591 C C . PHE A 1 75 ? 1.710 -14.562 -1.872 1.00 92.00 75 PHE A C 1
ATOM 593 O O . PHE A 1 75 ? 1.004 -15.468 -1.425 1.00 92.00 75 PHE A O 1
ATOM 600 N N . LYS A 1 76 ? 2.948 -14.360 -1.422 1.00 89.25 76 LYS A N 1
ATOM 601 C CA . LYS A 1 76 ? 3.543 -15.208 -0.373 1.00 89.25 76 LYS A CA 1
ATOM 602 C C . LYS A 1 76 ? 2.910 -15.015 1.001 1.00 89.25 76 LYS A C 1
ATOM 604 O O . LYS A 1 76 ? 3.106 -15.836 1.895 1.00 89.25 76 LYS A O 1
ATOM 609 N N . SER A 1 77 ? 2.189 -13.915 1.196 1.00 89.25 77 SER A N 1
ATOM 610 C CA . SER A 1 77 ? 1.516 -13.601 2.447 1.00 89.25 77 SER A CA 1
ATOM 611 C C . SER A 1 77 ? 0.208 -12.864 2.202 1.00 89.25 77 SER A C 1
ATOM 613 O O . SER A 1 77 ? 0.187 -11.800 1.595 1.00 89.25 77 SER A O 1
ATOM 615 N N . ASP A 1 78 ? -0.851 -13.356 2.833 1.00 92.56 78 ASP A N 1
ATOM 616 C CA . ASP A 1 78 ? -2.170 -12.730 2.913 1.00 92.56 78 ASP A CA 1
ATOM 617 C C . ASP A 1 78 ? -2.396 -11.982 4.245 1.00 92.56 78 ASP A C 1
ATOM 619 O O . ASP A 1 78 ? -3.521 -11.585 4.564 1.00 92.56 78 ASP A O 1
ATOM 623 N N . PHE A 1 79 ? -1.335 -11.795 5.045 1.00 93.31 79 PHE A N 1
ATOM 624 C CA . PHE A 1 79 ? -1.414 -11.291 6.419 1.00 93.31 79 PHE A CA 1
ATOM 625 C C . PHE A 1 79 ? -2.217 -9.994 6.537 1.00 93.31 79 PHE A C 1
ATOM 627 O O . PHE A 1 79 ? -3.173 -9.957 7.308 1.00 93.31 79 PHE A O 1
ATOM 634 N N . MET A 1 80 ? -1.867 -8.945 5.783 1.00 93.56 80 MET A N 1
ATOM 635 C CA . MET A 1 80 ? -2.526 -7.644 5.930 1.00 93.56 80 MET A CA 1
ATOM 636 C C . MET A 1 80 ? -3.987 -7.693 5.476 1.00 93.56 80 MET A C 1
ATOM 638 O O . MET A 1 80 ? -4.847 -7.116 6.132 1.00 93.56 80 MET A O 1
ATOM 642 N N . VAL A 1 81 ? -4.305 -8.457 4.425 1.00 94.75 81 VAL A N 1
ATOM 643 C CA . VAL A 1 81 ? -5.695 -8.693 4.000 1.00 94.75 81 VAL A CA 1
ATOM 644 C C . VAL A 1 81 ? -6.483 -9.371 5.120 1.00 94.75 81 VAL A C 1
ATOM 646 O O . VAL A 1 81 ? -7.602 -8.966 5.439 1.00 94.75 81 VAL A O 1
ATOM 649 N N . ARG A 1 82 ? -5.912 -10.395 5.761 1.00 94.25 82 ARG A N 1
ATOM 650 C CA . ARG A 1 82 ? -6.563 -11.084 6.882 1.00 94.25 82 ARG A CA 1
ATOM 651 C C . ARG A 1 82 ? -6.675 -10.205 8.119 1.00 94.25 82 ARG A C 1
ATOM 653 O O . ARG A 1 82 ? -7.715 -10.256 8.770 1.00 94.25 82 ARG A O 1
ATOM 660 N N . PHE A 1 83 ? -5.653 -9.411 8.423 1.00 94.06 83 PHE A N 1
ATOM 661 C CA . PHE A 1 83 ? -5.658 -8.438 9.513 1.00 94.06 83 PHE A CA 1
ATOM 662 C C . PHE A 1 83 ? -6.787 -7.425 9.307 1.00 94.06 83 PHE A C 1
ATOM 664 O O . PHE A 1 83 ? -7.659 -7.309 10.165 1.00 94.06 83 PHE A O 1
ATOM 671 N N . ILE A 1 84 ? -6.847 -6.805 8.120 1.00 94.44 84 ILE A N 1
ATOM 672 C CA . ILE A 1 84 ? -7.855 -5.805 7.744 1.00 94.44 84 ILE A CA 1
ATOM 673 C C . ILE A 1 84 ? -9.283 -6.347 7.840 1.00 94.44 84 ILE A C 1
ATOM 675 O O . ILE A 1 84 ? -10.200 -5.655 8.272 1.00 94.44 84 ILE A O 1
ATOM 679 N N . ASN A 1 85 ? -9.474 -7.617 7.496 1.00 93.75 85 ASN A N 1
ATOM 680 C CA . ASN A 1 85 ? -10.785 -8.256 7.527 1.00 93.75 85 ASN A CA 1
ATOM 681 C C . ASN A 1 85 ? -11.137 -8.920 8.874 1.00 93.75 85 ASN A C 1
ATOM 683 O O . ASN A 1 85 ? -12.185 -9.562 8.971 1.00 93.75 85 ASN A O 1
ATOM 687 N N . GLY A 1 86 ? -10.277 -8.834 9.895 1.00 91.44 86 GLY A N 1
ATOM 688 C CA . GLY A 1 86 ? -10.484 -9.499 11.187 1.00 91.44 86 GLY A CA 1
ATOM 689 C C . GLY A 1 86 ? -10.475 -11.032 11.119 1.00 91.44 86 GLY A C 1
ATOM 690 O O . GLY A 1 86 ? -11.185 -11.711 11.861 1.00 91.44 86 GLY A O 1
ATOM 691 N N . LYS A 1 87 ? -9.709 -11.601 10.181 1.00 90.25 87 LYS A N 1
ATOM 692 C CA . LYS A 1 87 ? -9.660 -13.040 9.852 1.00 90.25 87 LYS A CA 1
ATOM 693 C C . LYS A 1 87 ? -8.370 -13.735 10.314 1.00 90.25 87 LYS A C 1
ATOM 695 O O . LYS A 1 87 ? -8.050 -14.824 9.833 1.00 90.25 87 LYS A O 1
ATOM 700 N N . LEU A 1 88 ? -7.606 -13.141 11.232 1.00 83.69 88 LEU A N 1
ATOM 701 C CA . LEU A 1 88 ? -6.377 -13.763 11.751 1.00 83.69 88 LEU A CA 1
ATOM 702 C C . LEU A 1 88 ? -6.645 -14.904 12.748 1.00 83.69 88 LEU A C 1
ATOM 704 O O . LEU A 1 88 ? -5.879 -15.860 12.777 1.00 83.69 88 LEU A O 1
ATOM 708 N N . GLY A 1 89 ? -7.744 -14.844 13.510 1.00 64.12 89 GLY A N 1
ATOM 709 C CA . GLY A 1 89 ? -8.050 -15.793 14.594 1.00 64.12 89 GLY A CA 1
ATOM 710 C C . GLY A 1 89 ? -9.022 -16.936 14.268 1.00 64.12 89 GLY A C 1
ATOM 711 O O . GLY A 1 89 ? -9.408 -17.658 15.179 1.00 64.12 89 GLY A O 1
ATOM 712 N N . LYS A 1 90 ? -9.461 -17.097 13.012 1.00 57.25 90 LYS A N 1
ATOM 713 C CA . LYS A 1 90 ? -10.346 -18.202 12.594 1.00 57.25 90 LYS A CA 1
ATOM 714 C C . LYS A 1 90 ? -9.518 -19.257 11.857 1.00 57.25 90 LYS A C 1
ATOM 716 O O . LYS A 1 90 ? -8.855 -18.916 10.882 1.00 57.25 90 LYS A O 1
ATOM 721 N N . ASP A 1 91 ? -9.534 -20.484 12.373 1.00 53.47 91 ASP A N 1
ATOM 722 C CA . ASP A 1 91 ? -8.896 -21.718 11.887 1.00 53.47 91 ASP A CA 1
ATOM 723 C C . ASP A 1 91 ? -8.281 -21.645 10.472 1.00 53.47 91 ASP A C 1
ATOM 725 O O . ASP A 1 91 ? -8.955 -21.750 9.448 1.00 53.47 91 ASP A O 1
ATOM 729 N N . SER A 1 92 ? -6.961 -21.471 10.401 1.00 43.06 92 SER A N 1
ATOM 730 C CA . SER A 1 92 ? -6.146 -21.675 9.195 1.00 43.06 92 SER A CA 1
ATOM 731 C C . SER A 1 92 ? -4.732 -22.052 9.628 1.00 43.06 92 SER A C 1
ATOM 733 O O . SER A 1 92 ? -4.285 -21.557 10.668 1.00 43.06 92 SER A O 1
ATOM 735 N N . PRO A 1 93 ? -4.033 -22.946 8.901 1.00 43.47 93 PRO A N 1
ATOM 736 C CA . PRO A 1 93 ? -2.791 -23.528 9.378 1.00 43.47 93 PRO A CA 1
ATOM 737 C C . PRO A 1 93 ? -1.781 -22.414 9.627 1.00 43.47 93 PRO A C 1
ATOM 739 O O . PRO A 1 93 ? -1.528 -21.562 8.774 1.00 43.47 93 PRO A O 1
ATOM 742 N N . ALA A 1 94 ? -1.249 -22.408 10.844 1.00 43.47 94 ALA A N 1
ATOM 743 C CA . ALA A 1 94 ? -0.211 -21.507 11.293 1.00 43.47 94 ALA A CA 1
ATOM 744 C C . ALA A 1 94 ? 1.023 -21.637 10.386 1.00 43.47 94 ALA A C 1
ATOM 746 O O . ALA A 1 94 ? 1.873 -22.490 10.615 1.00 43.47 94 ALA A O 1
ATOM 747 N N . SER A 1 95 ? 1.117 -20.795 9.356 1.00 44.31 95 SER A N 1
ATOM 748 C CA . SER A 1 95 ? 2.333 -20.662 8.545 1.00 44.31 95 SER A CA 1
ATOM 749 C C . SER A 1 95 ? 2.944 -19.259 8.581 1.00 44.31 95 SER A C 1
ATOM 751 O O . SER A 1 95 ? 4.058 -19.099 8.100 1.00 44.31 95 SER A O 1
ATOM 753 N N . SER A 1 96 ? 2.289 -18.246 9.165 1.00 45.34 96 SER A N 1
ATOM 754 C CA . SER A 1 96 ? 2.818 -16.864 9.166 1.00 45.34 96 SER A CA 1
ATOM 755 C C . SER A 1 96 ? 3.057 -16.246 10.547 1.00 45.34 96 SER A C 1
ATOM 757 O O . SER A 1 96 ? 3.604 -15.154 10.634 1.00 45.34 96 SER A O 1
ATOM 759 N N . LEU A 1 97 ? 2.732 -16.947 11.639 1.00 41.34 97 LEU A N 1
ATOM 760 C CA . LEU A 1 97 ? 3.034 -16.508 13.009 1.00 41.34 97 LEU A CA 1
ATOM 761 C C . LEU A 1 97 ? 4.064 -17.430 13.674 1.00 41.34 97 LEU A C 1
ATOM 763 O O . LEU A 1 97 ? 3.864 -17.904 14.789 1.00 41.34 97 LEU A O 1
ATOM 767 N N . GLN A 1 98 ? 5.190 -17.698 13.010 1.00 39.25 98 GLN A N 1
ATOM 768 C CA . GLN A 1 98 ? 6.399 -18.019 13.765 1.00 39.25 98 GLN A CA 1
ATOM 769 C C . GLN A 1 98 ? 7.089 -16.699 14.093 1.00 39.25 98 GLN A C 1
ATOM 771 O O . GLN A 1 98 ? 7.966 -16.238 13.370 1.00 39.25 98 GLN A O 1
ATOM 776 N N . ALA A 1 99 ? 6.702 -16.096 15.221 1.00 32.12 99 ALA A N 1
ATOM 777 C CA . ALA A 1 99 ? 7.672 -15.317 15.973 1.00 32.12 99 ALA A CA 1
ATOM 778 C C . ALA A 1 99 ? 8.851 -16.264 16.200 1.00 32.12 99 ALA A C 1
ATOM 780 O O . ALA A 1 99 ? 8.685 -17.314 16.833 1.00 32.12 99 ALA A O 1
ATOM 781 N N . SER A 1 100 ? 10.003 -15.962 15.606 1.00 31.89 100 SER A N 1
ATOM 782 C CA . SER A 1 100 ? 11.220 -16.698 15.890 1.00 31.89 100 SER A CA 1
ATOM 783 C C . SER A 1 100 ? 11.378 -16.696 17.405 1.00 31.89 100 SER A C 1
ATOM 785 O O . SER A 1 100 ? 11.597 -15.665 18.039 1.00 31.89 100 SER A O 1
ATOM 787 N N . LYS A 1 101 ? 11.219 -17.873 18.016 1.00 34.75 101 LYS A N 1
ATOM 788 C CA . LYS A 1 101 ? 11.750 -18.129 19.347 1.00 34.75 101 LYS A CA 1
ATOM 789 C C . LYS A 1 101 ? 13.266 -18.065 19.199 1.00 34.75 101 LYS A C 1
ATOM 791 O O . LYS A 1 101 ? 13.935 -19.092 19.156 1.00 34.75 101 LYS A O 1
ATOM 796 N N . ALA A 1 102 ? 13.814 -16.857 19.107 1.00 30.78 102 ALA A N 1
ATOM 797 C CA . ALA A 1 102 ? 15.174 -16.594 19.523 1.00 30.78 102 ALA A CA 1
ATOM 798 C C . ALA A 1 102 ? 15.160 -16.706 21.050 1.00 30.78 102 ALA A C 1
ATOM 800 O O . ALA A 1 102 ? 15.143 -15.724 21.788 1.00 30.78 102 ALA A O 1
ATOM 801 N N . SER A 1 103 ? 15.071 -17.949 21.523 1.00 33.00 103 SER A N 1
ATOM 802 C CA . SER A 1 103 ? 15.488 -18.299 22.863 1.00 33.00 103 SER A CA 1
ATOM 803 C C . SER A 1 103 ? 16.899 -17.756 23.011 1.00 33.00 103 SER A C 1
ATOM 805 O O . SER A 1 103 ? 17.786 -18.107 22.234 1.00 33.00 103 SER A O 1
ATOM 807 N N . VAL A 1 104 ? 17.067 -16.861 23.977 1.00 37.41 104 VAL A N 1
ATOM 808 C CA . VAL A 1 104 ? 18.346 -16.351 24.455 1.00 37.41 104 VAL A CA 1
ATOM 809 C C . VAL A 1 104 ? 19.286 -17.540 24.670 1.00 37.41 104 VAL A C 1
ATOM 811 O O . VAL A 1 104 ? 19.201 -18.248 25.668 1.00 37.41 104 VAL A O 1
ATOM 814 N N . ALA A 1 105 ? 20.165 -17.780 23.704 1.00 29.05 105 ALA A N 1
ATOM 815 C CA . ALA A 1 105 ? 21.301 -18.672 23.831 1.00 29.05 105 ALA A CA 1
ATOM 816 C C . ALA A 1 105 ? 22.542 -17.782 23.802 1.00 29.05 105 ALA A C 1
ATOM 818 O O . ALA A 1 105 ? 23.094 -17.487 22.744 1.00 29.05 105 ALA A O 1
ATOM 819 N N . ILE A 1 106 ? 22.947 -17.307 24.981 1.00 31.16 106 ILE A N 1
ATOM 820 C CA . ILE A 1 106 ? 24.235 -16.638 25.163 1.00 31.16 106 ILE A CA 1
ATOM 821 C C . ILE A 1 106 ? 25.324 -17.678 24.885 1.00 31.16 106 ILE A C 1
ATOM 823 O O . ILE A 1 106 ? 25.626 -18.525 25.725 1.00 31.16 106 ILE A O 1
ATOM 827 N N . HIS A 1 107 ? 25.913 -17.620 23.692 1.00 30.33 107 HIS A N 1
ATOM 828 C CA . HIS A 1 107 ? 27.205 -18.236 23.424 1.00 30.33 107 HIS A CA 1
ATOM 829 C C . HIS A 1 107 ? 28.282 -17.381 24.098 1.00 30.33 107 HIS A C 1
ATOM 831 O O . HIS A 1 107 ? 28.552 -16.257 23.680 1.00 30.33 107 HIS A O 1
ATOM 837 N N . LYS A 1 108 ? 28.905 -17.916 25.153 1.00 38.91 108 LYS A N 1
ATOM 838 C CA . LYS A 1 108 ? 30.157 -17.381 25.698 1.00 38.91 108 LYS A CA 1
ATOM 839 C C . LYS A 1 108 ? 31.277 -17.673 24.703 1.00 38.91 108 LYS A C 1
ATOM 841 O O . LYS A 1 108 ? 31.851 -18.752 24.761 1.00 38.91 108 LYS A O 1
ATOM 846 N N . ASN A 1 109 ? 31.604 -16.719 23.837 1.00 32.59 109 ASN A N 1
ATOM 847 C CA . ASN A 1 109 ? 32.889 -16.710 23.147 1.00 32.59 109 ASN A CA 1
ATOM 848 C C . ASN A 1 109 ? 33.641 -15.427 23.502 1.00 32.59 109 ASN A C 1
ATOM 850 O O . ASN A 1 109 ? 33.184 -14.316 23.251 1.00 32.59 109 ASN A O 1
ATOM 854 N N . ASN A 1 110 ? 34.779 -15.650 24.152 1.00 38.12 110 ASN A N 1
ATOM 855 C CA . ASN A 1 110 ? 35.751 -14.679 24.627 1.00 38.12 110 ASN A CA 1
ATOM 856 C C . ASN A 1 110 ? 36.384 -13.976 23.414 1.00 38.12 110 ASN A C 1
ATOM 858 O O . ASN A 1 110 ? 37.140 -14.605 22.674 1.00 38.12 110 ASN A O 1
ATOM 862 N N . ILE A 1 111 ? 36.074 -12.698 23.202 1.00 34.47 111 ILE A N 1
ATOM 863 C CA . ILE A 1 111 ? 36.850 -11.818 22.324 1.00 34.47 111 ILE A CA 1
ATOM 864 C C . ILE A 1 111 ? 37.262 -10.626 23.175 1.00 34.47 111 ILE A C 1
ATOM 866 O O . ILE A 1 111 ? 36.429 -9.839 23.619 1.00 34.47 111 ILE A O 1
ATOM 870 N N . ASP A 1 112 ? 38.561 -10.568 23.430 1.00 32.97 112 ASP A N 1
ATOM 871 C CA . ASP A 1 112 ? 39.241 -9.521 24.172 1.00 32.97 112 ASP A CA 1
ATOM 872 C C . ASP A 1 112 ? 39.395 -8.306 23.243 1.00 32.97 112 ASP A C 1
ATOM 874 O O . ASP A 1 112 ? 40.129 -8.357 22.254 1.00 32.97 112 ASP A O 1
ATOM 878 N N . CYS A 1 113 ? 38.647 -7.233 23.501 1.00 27.92 113 CYS A N 1
ATOM 879 C CA . CYS A 1 113 ? 38.837 -5.943 22.840 1.00 27.92 113 CYS A CA 1
ATOM 880 C C . CYS A 1 113 ? 39.167 -4.891 23.901 1.00 27.92 113 CYS A C 1
ATOM 882 O O . CYS A 1 113 ? 38.295 -4.239 24.477 1.00 27.92 113 CYS A O 1
ATOM 884 N N . HIS A 1 114 ? 40.461 -4.769 24.176 1.00 32.97 114 HIS A N 1
ATOM 885 C CA . HIS A 1 114 ? 41.022 -3.678 24.952 1.00 32.97 114 HIS A CA 1
ATOM 886 C C . HIS A 1 114 ? 40.840 -2.339 24.211 1.00 32.97 114 HIS A C 1
ATOM 888 O O . HIS A 1 114 ? 40.986 -2.265 22.992 1.00 32.97 114 HIS A O 1
ATOM 894 N N . ASP A 1 115 ? 40.567 -1.299 25.001 1.00 36.72 115 ASP A N 1
ATOM 895 C CA . ASP A 1 115 ? 40.633 0.135 24.688 1.00 36.72 115 ASP A CA 1
ATOM 896 C C . ASP A 1 115 ? 39.419 0.800 24.016 1.00 36.72 115 ASP A C 1
ATOM 898 O O . ASP A 1 115 ? 39.483 1.372 22.930 1.00 36.72 115 ASP A O 1
ATOM 902 N N . PHE A 1 116 ? 38.331 0.893 24.786 1.00 32.19 116 PHE A N 1
ATOM 903 C CA . PHE A 1 116 ? 37.545 2.127 24.871 1.00 32.19 116 PHE A CA 1
ATOM 904 C C . PHE A 1 116 ? 37.349 2.479 26.350 1.00 32.19 116 PHE A C 1
ATOM 906 O O . PHE A 1 116 ? 36.889 1.657 27.142 1.00 32.19 116 PHE A O 1
ATOM 913 N N . ALA A 1 117 ? 37.739 3.695 26.739 1.00 34.41 117 ALA A N 1
ATOM 914 C CA . ALA A 1 117 ? 37.583 4.204 28.099 1.00 34.41 117 ALA A CA 1
ATOM 915 C C . ALA A 1 117 ? 36.125 4.044 28.585 1.00 34.41 117 ALA A C 1
ATOM 917 O O . ALA A 1 117 ? 35.197 4.275 27.804 1.00 34.41 117 ALA A O 1
ATOM 918 N N . PRO A 1 118 ? 35.884 3.676 29.858 1.00 32.19 118 PRO A N 1
ATOM 919 C CA . PRO A 1 118 ? 34.546 3.358 30.322 1.00 32.19 118 PRO A CA 1
ATOM 920 C C . PRO A 1 118 ? 33.723 4.644 30.422 1.00 32.19 118 PRO A C 1
ATOM 922 O O . PRO A 1 118 ? 33.837 5.411 31.381 1.00 32.19 118 PRO A O 1
ATOM 925 N N . ALA A 1 119 ? 32.836 4.870 29.453 1.00 35.72 119 ALA A N 1
ATOM 926 C CA . ALA A 1 119 ? 31.644 5.652 29.728 1.00 35.72 119 ALA A CA 1
ATOM 927 C C . ALA A 1 119 ? 30.897 4.912 30.845 1.00 35.72 119 ALA A C 1
ATOM 929 O O . ALA A 1 119 ? 30.577 3.733 30.705 1.00 35.72 119 ALA A O 1
ATOM 930 N N . LYS A 1 120 ? 30.686 5.578 31.986 1.00 35.97 120 LYS A N 1
ATOM 931 C CA . LYS A 1 120 ? 29.926 5.030 33.114 1.00 35.97 120 LYS A CA 1
ATOM 932 C C . LYS A 1 120 ? 28.564 4.560 32.602 1.00 35.97 120 LYS A C 1
ATOM 934 O O . LYS A 1 120 ? 27.682 5.384 32.363 1.00 35.97 120 LYS A O 1
ATOM 939 N N . SER A 1 121 ? 28.417 3.246 32.447 1.00 35.81 121 SER A N 1
ATOM 940 C CA . SER A 1 121 ? 27.135 2.570 32.291 1.00 35.81 121 SER A CA 1
ATOM 941 C C . SER A 1 121 ? 26.243 3.033 33.434 1.00 35.81 121 SER A C 1
ATOM 943 O O . SER A 1 121 ? 26.495 2.725 34.601 1.00 35.81 121 SER A O 1
ATOM 945 N N . ARG A 1 122 ? 25.231 3.842 33.118 1.00 36.66 122 ARG A N 1
ATOM 946 C CA . ARG A 1 122 ? 24.083 3.967 34.006 1.00 36.66 122 ARG A CA 1
ATOM 947 C C . ARG A 1 122 ? 23.407 2.607 33.946 1.00 36.66 122 ARG A C 1
ATOM 949 O O . ARG A 1 122 ? 22.866 2.243 32.909 1.00 36.66 122 ARG A O 1
ATOM 956 N N . ASN A 1 123 ? 23.504 1.858 35.035 1.00 44.12 123 ASN A N 1
ATOM 957 C CA . ASN A 1 123 ? 22.743 0.634 35.224 1.00 44.12 123 ASN A CA 1
ATOM 958 C C . ASN A 1 123 ? 21.276 1.039 35.399 1.00 44.12 123 ASN A C 1
ATOM 960 O O . ASN A 1 123 ? 20.800 1.191 36.519 1.00 44.12 123 ASN A O 1
ATOM 964 N N . ASP A 1 124 ? 20.601 1.299 34.288 1.00 42.66 124 ASP A N 1
ATOM 965 C CA . ASP A 1 124 ? 19.157 1.472 34.231 1.00 42.66 124 ASP A CA 1
ATOM 966 C C . ASP A 1 124 ? 18.615 0.393 33.290 1.00 42.66 124 ASP A C 1
ATOM 968 O O . ASP A 1 124 ? 18.244 0.637 32.146 1.00 42.66 124 ASP A O 1
ATOM 972 N N . GLU A 1 125 ? 18.664 -0.858 33.761 1.00 46.78 125 GLU A N 1
ATOM 973 C CA . GLU A 1 125 ? 18.005 -2.006 33.116 1.00 46.78 125 GLU A CA 1
ATOM 974 C C . GLU A 1 125 ? 16.470 -1.933 33.235 1.00 46.78 125 GLU A C 1
ATOM 976 O O . GLU A 1 125 ? 15.741 -2.812 32.766 1.00 46.78 125 GLU A O 1
ATOM 981 N N . THR A 1 126 ? 15.949 -0.878 33.854 1.00 45.06 126 THR A N 1
ATOM 982 C CA . THR A 1 126 ? 14.531 -0.559 33.870 1.00 45.06 126 THR A CA 1
ATOM 983 C C . THR A 1 126 ? 14.186 0.187 32.590 1.00 45.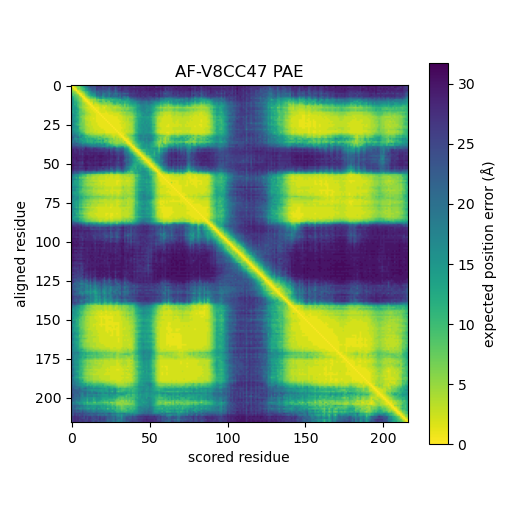06 126 THR A C 1
ATOM 985 O O . THR A 1 126 ? 14.251 1.410 32.514 1.00 45.06 126 THR A O 1
ATOM 988 N N . LEU A 1 127 ? 13.766 -0.560 31.564 1.00 46.62 127 LEU A N 1
ATOM 989 C CA . LEU A 1 127 ? 12.942 0.033 30.512 1.00 46.62 127 LEU A CA 1
ATOM 990 C C . LEU A 1 127 ? 11.817 0.825 31.208 1.00 46.62 127 LEU A C 1
ATOM 992 O O . LEU A 1 127 ? 11.148 0.250 32.072 1.00 46.62 127 LEU A O 1
ATOM 996 N N . PRO A 1 128 ? 11.580 2.102 30.862 1.00 53.09 128 PRO A N 1
ATOM 997 C CA . PRO A 1 128 ? 10.603 2.971 31.531 1.00 53.09 128 PRO A CA 1
ATOM 998 C C . PRO A 1 128 ? 9.142 2.567 31.261 1.00 53.09 128 PRO A C 1
ATOM 1000 O O . PRO A 1 128 ? 8.224 3.354 31.465 1.00 53.09 128 PRO A O 1
ATOM 1003 N N . PHE A 1 129 ? 8.923 1.342 30.791 1.00 42.12 129 PHE A N 1
ATOM 1004 C CA . PHE A 1 129 ? 7.631 0.796 30.430 1.00 42.12 129 PHE A CA 1
ATOM 1005 C C . PHE A 1 129 ? 7.275 -0.308 31.420 1.00 42.12 129 PHE A C 1
ATOM 1007 O O . PHE A 1 129 ? 8.032 -1.265 31.616 1.00 42.12 129 PHE A O 1
ATOM 1014 N N . ASP A 1 130 ? 6.118 -0.164 32.061 1.00 56.16 130 ASP A N 1
ATOM 1015 C CA . ASP A 1 130 ? 5.613 -1.144 33.011 1.00 56.16 130 ASP A CA 1
ATOM 1016 C C . ASP A 1 130 ? 5.372 -2.474 32.278 1.00 56.16 130 ASP A C 1
ATOM 1018 O O . ASP A 1 130 ? 4.638 -2.554 31.291 1.00 56.16 130 ASP A O 1
ATOM 1022 N N . LYS A 1 131 ? 5.989 -3.558 32.760 1.00 57.75 131 LYS A N 1
ATOM 1023 C CA . LYS A 1 131 ? 5.851 -4.902 32.171 1.00 57.75 131 LYS A CA 1
ATOM 1024 C C . LYS A 1 131 ? 4.388 -5.364 32.124 1.00 57.75 131 LYS A C 1
ATOM 1026 O O . LYS A 1 131 ? 4.043 -6.197 31.285 1.00 57.75 131 LYS A O 1
ATOM 1031 N N . LYS A 1 132 ? 3.525 -4.819 32.991 1.00 55.06 132 LYS A N 1
ATOM 1032 C CA . LYS A 1 132 ? 2.076 -5.070 32.978 1.00 55.06 132 LYS A CA 1
ATOM 1033 C C . LYS A 1 132 ? 1.368 -4.404 31.796 1.00 55.06 132 LYS A C 1
ATOM 1035 O O . LYS A 1 132 ? 0.422 -4.980 31.269 1.00 55.06 132 LYS A O 1
ATOM 1040 N N . GLU A 1 133 ? 1.852 -3.252 31.337 1.00 52.94 133 GLU A N 1
ATOM 1041 C CA . GLU A 1 133 ? 1.321 -2.529 30.173 1.00 52.94 133 GLU A CA 1
ATOM 1042 C C . GLU A 1 133 ? 1.619 -3.291 28.867 1.00 52.94 133 GLU A C 1
ATOM 1044 O O . GLU A 1 133 ? 0.771 -3.392 27.981 1.00 52.94 133 GLU A O 1
ATOM 1049 N N . ILE A 1 134 ? 2.782 -3.952 28.806 1.00 50.06 134 ILE A N 1
ATOM 1050 C CA . ILE A 1 134 ? 3.209 -4.804 27.681 1.00 50.06 134 ILE A CA 1
ATOM 1051 C C . ILE A 1 134 ? 2.346 -6.080 27.569 1.00 50.06 134 ILE A C 1
ATOM 1053 O O . ILE A 1 134 ? 2.027 -6.531 26.467 1.00 50.06 134 ILE A O 1
ATOM 1057 N N . GLN A 1 135 ? 1.952 -6.679 28.698 1.00 47.84 135 GLN A N 1
ATOM 1058 C CA . GLN A 1 135 ? 1.201 -7.943 28.716 1.00 47.84 135 GLN A CA 1
ATOM 1059 C C . GLN A 1 135 ? -0.322 -7.764 28.636 1.00 47.84 135 GLN A C 1
ATOM 1061 O O . GLN A 1 135 ? -0.996 -8.625 28.077 1.00 47.84 135 GLN A O 1
ATOM 1066 N N . ALA A 1 136 ? -0.879 -6.665 29.153 1.00 46.47 136 ALA A N 1
ATOM 1067 C CA . ALA A 1 136 ? -2.326 -6.441 29.147 1.00 46.47 136 ALA A CA 1
ATOM 1068 C C . ALA A 1 136 ? -2.881 -6.027 27.769 1.00 46.47 136 ALA A C 1
ATOM 1070 O O . ALA A 1 136 ? -4.043 -6.298 27.478 1.00 46.47 136 ALA A O 1
ATOM 1071 N N . ASN A 1 137 ? -2.067 -5.406 26.906 1.00 49.12 137 ASN A N 1
ATOM 1072 C CA . ASN A 1 137 ? -2.545 -4.799 25.657 1.00 49.12 137 ASN A CA 1
ATOM 1073 C C . ASN A 1 137 ? -2.395 -5.694 24.406 1.00 49.12 137 ASN A C 1
ATOM 1075 O O . ASN A 1 137 ? -2.956 -5.414 23.351 1.00 49.12 137 ASN A O 1
ATOM 1079 N N . THR A 1 138 ? -1.657 -6.804 24.495 1.00 47.69 138 THR A N 1
ATOM 1080 C CA . THR A 1 138 ? -1.377 -7.668 23.331 1.00 47.69 138 THR A CA 1
ATOM 1081 C C . THR A 1 138 ? -2.572 -8.515 22.889 1.00 47.69 138 THR A C 1
ATOM 1083 O O . THR A 1 138 ? -2.647 -8.889 21.722 1.00 47.69 138 THR A O 1
ATOM 1086 N N . GLN A 1 139 ? -3.538 -8.774 23.776 1.00 50.72 139 GLN A N 1
ATOM 1087 C CA . GLN A 1 139 ? -4.762 -9.510 23.431 1.00 50.72 139 GLN A CA 1
ATOM 1088 C C . GLN A 1 139 ? -5.816 -8.639 22.723 1.00 50.72 139 GLN A C 1
ATOM 1090 O O . GLN A 1 139 ? -6.705 -9.183 22.075 1.00 50.72 139 GLN A O 1
ATOM 1095 N N . ASN A 1 140 ? -5.713 -7.305 22.803 1.00 58.47 140 ASN A N 1
ATOM 1096 C CA . ASN A 1 140 ? -6.722 -6.382 22.265 1.00 58.47 140 ASN A CA 1
ATOM 1097 C C . ASN A 1 140 ? -6.392 -5.851 20.858 1.00 58.47 140 ASN A C 1
ATOM 1099 O O . ASN A 1 140 ? -7.222 -5.194 20.238 1.00 58.47 140 ASN A O 1
ATOM 1103 N N . PHE A 1 141 ? -5.185 -6.121 20.345 1.00 65.44 141 PHE A N 1
ATOM 1104 C CA . PHE A 1 141 ? -4.709 -5.536 19.086 1.00 65.44 141 PHE A CA 1
ATOM 1105 C C . PHE A 1 141 ? -4.938 -6.424 17.855 1.00 65.44 141 PHE A C 1
ATOM 1107 O O . PHE A 1 141 ? -4.732 -5.974 16.733 1.00 65.44 141 PHE A O 1
ATOM 1114 N N . ILE A 1 142 ? -5.345 -7.687 18.032 1.00 81.38 142 ILE A N 1
ATOM 1115 C CA . ILE A 1 142 ? -5.676 -8.572 16.907 1.00 81.38 142 ILE A CA 1
ATOM 1116 C C . ILE A 1 142 ? -7.153 -8.357 16.550 1.00 81.38 142 ILE A C 1
ATOM 1118 O O . ILE A 1 142 ? -8.025 -8.746 17.332 1.00 81.38 142 ILE A O 1
ATOM 1122 N N . PRO A 1 143 ? -7.469 -7.787 15.375 1.00 85.38 143 PRO A N 1
ATOM 1123 C CA . PRO A 1 143 ? -8.848 -7.549 14.983 1.00 85.38 143 PRO A CA 1
ATOM 1124 C C . PRO A 1 143 ? -9.589 -8.881 14.830 1.00 85.38 143 PRO A C 1
ATOM 1126 O O . PRO A 1 143 ? -9.148 -9.791 14.124 1.00 85.38 143 PRO A O 1
ATOM 1129 N N . THR A 1 144 ? -10.737 -8.997 15.495 1.00 87.44 144 THR A N 1
ATOM 1130 C CA . THR A 1 144 ? -11.670 -10.135 15.355 1.00 87.44 144 THR A CA 1
ATOM 1131 C C . THR A 1 144 ? -12.854 -9.810 14.440 1.00 87.44 144 THR A C 1
ATOM 1133 O O . THR A 1 144 ? -13.633 -10.693 14.070 1.00 87.44 144 THR A O 1
ATOM 1136 N N . LYS A 1 145 ? -12.977 -8.533 14.067 1.00 89.94 145 LYS A N 1
ATOM 1137 C CA . LYS A 1 145 ? -13.932 -7.966 13.115 1.00 89.94 145 LYS A CA 1
ATOM 1138 C C . LYS A 1 145 ? -13.158 -7.139 12.078 1.00 89.94 145 LYS A C 1
ATOM 1140 O O . LYS A 1 145 ? -12.027 -6.749 12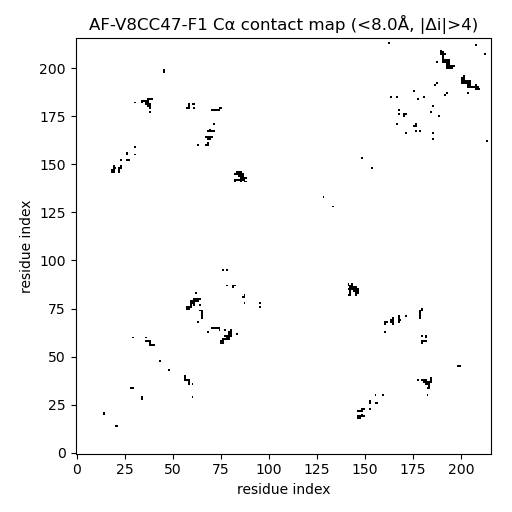.375 1.00 89.94 145 LYS A O 1
ATOM 1145 N N . PRO A 1 146 ? -13.728 -6.898 10.885 1.00 94.25 146 PRO A N 1
ATOM 1146 C CA . PRO A 1 146 ? -13.133 -5.98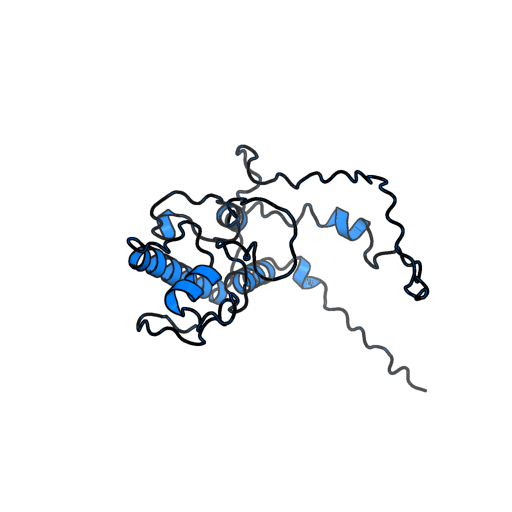8 9.911 1.00 94.25 146 PRO A CA 1
ATOM 1147 C C . PRO A 1 146 ? -12.857 -4.608 10.516 1.00 94.25 146 PRO A C 1
ATOM 1149 O O . PRO A 1 146 ? -13.654 -4.138 11.328 1.00 94.25 146 PRO A O 1
ATOM 1152 N N . LEU A 1 147 ? -11.741 -3.986 10.130 1.00 94.50 147 LEU A N 1
ATOM 1153 C CA . LEU A 1 147 ? -11.441 -2.605 10.512 1.00 94.50 147 LEU A CA 1
ATOM 1154 C C . LEU A 1 147 ? -12.399 -1.629 9.814 1.00 94.50 147 LEU A C 1
ATOM 1156 O O . LEU A 1 147 ? -12.821 -1.858 8.678 1.00 94.50 147 LEU A O 1
ATOM 1160 N N . GLU A 1 148 ? -12.718 -0.539 10.505 1.00 94.25 148 GLU A N 1
ATOM 1161 C CA . GLU A 1 148 ? -13.586 0.536 10.025 1.00 94.25 148 GLU A CA 1
ATOM 1162 C C . GLU A 1 148 ? -12.719 1.751 9.703 1.00 94.25 148 GLU A C 1
ATOM 1164 O O . GLU A 1 148 ? -12.052 2.283 10.582 1.00 94.25 148 GLU A O 1
ATOM 1169 N N . PHE A 1 149 ? -12.704 2.162 8.437 1.00 96.44 149 PHE A N 1
ATOM 1170 C CA . PHE A 1 149 ? -11.887 3.271 7.945 1.00 96.44 149 PHE A CA 1
ATOM 1171 C C . PHE A 1 149 ? -12.758 4.482 7.640 1.00 96.44 149 PHE A C 1
ATOM 1173 O O . PHE A 1 149 ? -13.865 4.312 7.107 1.00 96.44 149 PHE A O 1
ATOM 1180 N N . SER A 1 150 ? -12.213 5.678 7.860 1.00 97.56 150 SER A N 1
ATOM 1181 C CA . SER A 1 150 ? -12.831 6.915 7.388 1.00 97.56 150 SER A CA 1
ATOM 1182 C C . SER A 1 150 ? -12.967 6.929 5.864 1.00 97.56 150 SER A C 1
ATOM 1184 O O . SER A 1 150 ? -12.370 6.127 5.132 1.00 97.56 150 SER A O 1
ATOM 1186 N N . LYS A 1 151 ? -13.756 7.876 5.356 1.00 97.75 151 LYS A N 1
ATOM 1187 C CA . LYS A 1 151 ? -13.932 8.060 3.914 1.00 97.75 151 LYS A CA 1
ATOM 1188 C C . LYS A 1 151 ? -12.594 8.359 3.229 1.00 97.75 151 LYS A C 1
ATOM 1190 O O . LYS A 1 151 ? -12.288 7.778 2.192 1.00 97.75 151 LYS A O 1
ATOM 1195 N N . GLU A 1 152 ? -11.788 9.224 3.830 1.00 96.88 152 GLU A N 1
ATOM 1196 C CA . GLU A 1 152 ? -10.476 9.625 3.336 1.00 96.88 152 GLU A CA 1
ATOM 1197 C C . GLU A 1 152 ? -9.526 8.423 3.280 1.00 96.88 152 GLU A C 1
ATOM 1199 O O . GLU A 1 152 ? -8.863 8.197 2.267 1.00 96.88 152 GLU A O 1
ATOM 1204 N N . ALA A 1 153 ? -9.503 7.590 4.324 1.00 95.88 153 ALA A N 1
ATOM 1205 C CA . ALA A 1 153 ? -8.698 6.375 4.324 1.00 95.88 153 ALA A CA 1
ATOM 1206 C C . ALA A 1 153 ? -9.141 5.384 3.230 1.00 95.88 153 ALA A C 1
ATOM 1208 O O . ALA A 1 153 ? -8.292 4.805 2.549 1.00 95.88 153 ALA A O 1
ATOM 1209 N N . GLN A 1 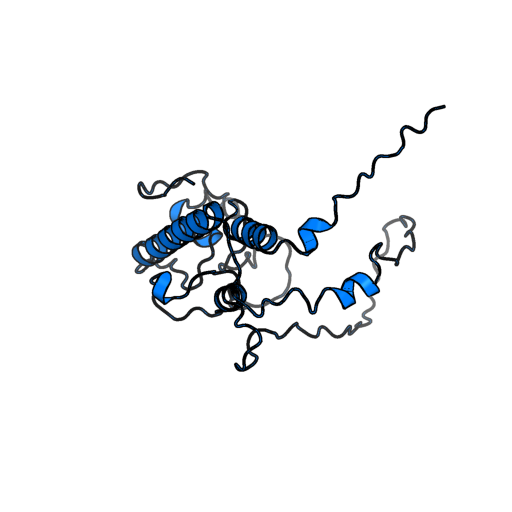154 ? -10.446 5.220 2.987 1.00 96.88 154 GLN A N 1
ATOM 1210 C CA . GLN A 1 154 ? -10.958 4.380 1.892 1.00 96.88 154 GLN A CA 1
ATOM 1211 C C . GLN A 1 154 ? -10.543 4.894 0.502 1.00 96.88 154 GLN A C 1
ATOM 1213 O O . GLN A 1 154 ? -10.204 4.094 -0.379 1.00 96.88 154 GLN A O 1
ATOM 1218 N N . GLU A 1 155 ? -10.534 6.215 0.297 1.00 96.50 155 GLU A N 1
ATOM 1219 C CA . GLU A 1 155 ? -10.036 6.841 -0.935 1.00 96.50 155 GLU A CA 1
ATOM 1220 C C . GLU A 1 155 ? -8.535 6.568 -1.127 1.00 96.50 155 GLU A C 1
ATOM 1222 O O . GLU A 1 155 ? -8.111 6.212 -2.230 1.00 96.50 155 GLU A O 1
ATOM 1227 N N . VAL A 1 156 ? -7.744 6.613 -0.047 1.00 95.50 156 VAL A N 1
ATOM 1228 C CA . VAL A 1 156 ? -6.319 6.245 -0.068 1.00 95.50 156 VAL A CA 1
ATOM 1229 C C . VAL A 1 156 ? -6.124 4.772 -0.454 1.00 95.50 156 VAL A C 1
ATOM 1231 O O . VAL A 1 156 ? -5.294 4.482 -1.317 1.00 95.50 156 VAL A O 1
ATOM 1234 N N . PHE A 1 157 ? -6.906 3.834 0.097 1.00 96.38 157 PHE A N 1
ATOM 1235 C CA . PHE A 1 157 ? -6.854 2.427 -0.334 1.00 96.38 157 PHE A CA 1
ATOM 1236 C C . PHE A 1 157 ? -7.246 2.252 -1.804 1.00 96.38 157 PHE A C 1
ATOM 1238 O O . PHE A 1 157 ? -6.626 1.447 -2.494 1.00 96.38 157 PHE A O 1
ATOM 1245 N N . SER A 1 158 ? -8.236 2.995 -2.306 1.00 96.56 158 SER A N 1
ATOM 1246 C CA . SER A 1 158 ? -8.634 2.933 -3.723 1.00 96.56 158 SER A CA 1
ATOM 1247 C C . SER A 1 158 ? -7.542 3.460 -4.655 1.00 96.56 158 SER A C 1
ATOM 1249 O O . SER A 1 158 ? -7.246 2.839 -5.681 1.00 96.56 158 SER A O 1
ATOM 1251 N N . ALA A 1 159 ? -6.901 4.572 -4.289 1.00 94.75 159 ALA A N 1
ATOM 1252 C CA . ALA A 1 159 ? -5.752 5.104 -5.017 1.00 94.75 159 ALA A CA 1
ATOM 1253 C C . ALA A 1 159 ? -4.579 4.111 -4.997 1.00 94.75 159 ALA A C 1
ATOM 1255 O O . ALA A 1 159 ? -3.994 3.814 -6.040 1.00 94.75 159 ALA A O 1
ATOM 1256 N N . GLY A 1 160 ? -4.294 3.526 -3.829 1.00 94.62 160 GLY A N 1
ATOM 1257 C CA . GLY A 1 160 ? -3.314 2.457 -3.675 1.00 94.62 160 GLY A CA 1
ATOM 1258 C C . GLY A 1 160 ? -3.628 1.251 -4.559 1.00 94.62 160 GLY A C 1
ATOM 1259 O O . GLY A 1 160 ? -2.770 0.793 -5.302 1.00 94.62 160 GLY A O 1
ATOM 1260 N N . LEU A 1 161 ? -4.868 0.769 -4.561 1.00 96.12 161 LEU A N 1
ATOM 1261 C CA . LEU A 1 161 ? -5.268 -0.372 -5.380 1.00 96.12 161 LEU A CA 1
ATOM 1262 C C . LEU A 1 161 ? -5.052 -0.097 -6.872 1.00 96.12 161 LEU A C 1
ATOM 1264 O O . LEU A 1 161 ? -4.495 -0.936 -7.578 1.00 96.12 161 LEU A O 1
ATOM 1268 N N . THR A 1 162 ? -5.436 1.097 -7.329 1.00 96.00 162 THR A N 1
ATOM 1269 C CA . THR A 1 162 ? -5.239 1.536 -8.719 1.00 96.00 162 THR A CA 1
ATOM 1270 C C . THR A 1 162 ? -3.756 1.525 -9.094 1.00 96.00 162 THR A C 1
ATOM 1272 O O . THR A 1 162 ? -3.387 1.046 -10.166 1.00 96.00 162 THR A O 1
ATOM 1275 N N . LEU A 1 163 ? -2.886 1.985 -8.190 1.00 94.12 163 LEU A N 1
ATOM 1276 C CA . LEU A 1 163 ? -1.438 1.960 -8.387 1.00 94.12 163 LEU A CA 1
ATOM 1277 C C . LEU A 1 163 ? -0.887 0.526 -8.503 1.00 94.12 163 LEU A C 1
ATOM 1279 O O . LEU A 1 163 ? -0.079 0.260 -9.393 1.00 94.12 163 LEU A O 1
ATOM 1283 N N . TRP A 1 164 ? -1.328 -0.404 -7.648 1.00 95.38 164 TRP A N 1
ATOM 1284 C CA . TRP A 1 164 ? -0.915 -1.815 -7.731 1.00 95.38 164 TRP A CA 1
ATOM 1285 C C . TRP A 1 164 ? -1.393 -2.475 -9.025 1.00 95.38 164 TRP A C 1
ATOM 1287 O O . TRP A 1 164 ? -0.606 -3.141 -9.697 1.00 95.38 164 TRP A O 1
ATOM 1297 N N . GLN A 1 165 ? -2.650 -2.250 -9.411 1.00 96.31 165 GLN A N 1
ATOM 1298 C CA . GLN A 1 165 ? -3.196 -2.747 -10.677 1.00 96.31 165 GLN A CA 1
ATOM 1299 C C . GLN A 1 165 ? -2.390 -2.243 -11.873 1.00 96.31 165 GLN A C 1
ATOM 1301 O O . GLN A 1 165 ? -2.034 -3.022 -12.759 1.00 96.31 165 GLN A O 1
ATOM 1306 N N . TYR A 1 166 ? -2.054 -0.952 -11.874 1.00 95.50 166 TYR A N 1
ATOM 1307 C CA . TYR A 1 166 ? -1.240 -0.352 -12.922 1.00 95.50 166 TYR A CA 1
ATOM 1308 C C . TYR A 1 166 ? 0.164 -0.966 -12.977 1.00 95.50 166 TYR A C 1
ATOM 1310 O O . TYR A 1 166 ? 0.632 -1.339 -14.053 1.00 95.50 166 TYR A O 1
ATOM 1318 N N . TYR A 1 167 ? 0.808 -1.163 -11.823 1.00 95.06 167 TYR A N 1
ATOM 1319 C CA . TYR A 1 167 ? 2.093 -1.854 -11.741 1.00 95.06 167 TYR A CA 1
ATOM 1320 C C . TYR A 1 167 ? 2.034 -3.267 -12.328 1.00 95.06 167 TYR A C 1
ATOM 1322 O O . TYR A 1 167 ? 2.827 -3.592 -13.210 1.00 95.06 167 TYR A O 1
ATOM 1330 N N . HIS A 1 168 ? 1.085 -4.101 -11.893 1.00 95.12 168 HIS A N 1
ATOM 1331 C CA . HIS A 1 168 ? 0.990 -5.478 -12.378 1.00 95.12 168 HIS A CA 1
ATOM 1332 C C . HIS A 1 168 ? 0.653 -5.556 -13.869 1.00 95.12 168 HIS A C 1
ATOM 1334 O O . HIS A 1 168 ? 1.116 -6.476 -14.544 1.00 95.12 168 HIS A O 1
ATOM 1340 N N . ALA A 1 169 ? -0.103 -4.593 -14.401 1.00 94.50 169 ALA A N 1
ATOM 1341 C CA . ALA A 1 169 ? -0.369 -4.493 -15.830 1.00 94.50 169 ALA A CA 1
ATOM 1342 C C . ALA A 1 169 ? 0.889 -4.094 -16.623 1.00 94.50 169 ALA A C 1
ATOM 1344 O O . ALA A 1 169 ? 1.231 -4.760 -17.601 1.00 94.50 169 ALA A O 1
ATOM 1345 N N . GLN A 1 170 ? 1.596 -3.049 -16.184 1.00 92.19 170 GLN A N 1
ATOM 1346 C CA . GLN A 1 170 ? 2.725 -2.464 -16.910 1.00 92.19 170 GLN A CA 1
ATOM 1347 C C . GLN A 1 170 ? 4.014 -3.289 -16.780 1.00 92.19 170 GLN A C 1
ATOM 1349 O O . GLN A 1 170 ? 4.777 -3.416 -17.737 1.00 92.19 170 GLN A O 1
ATOM 1354 N N . ALA A 1 171 ? 4.273 -3.864 -15.604 1.00 91.75 171 ALA A N 1
ATOM 1355 C CA . ALA A 1 171 ? 5.494 -4.608 -15.309 1.00 91.75 171 ALA A CA 1
ATOM 1356 C C . ALA A 1 171 ? 5.412 -6.094 -15.679 1.00 91.75 171 ALA A C 1
ATOM 1358 O O . ALA A 1 171 ? 6.419 -6.787 -15.585 1.00 91.75 171 ALA A O 1
ATOM 1359 N N . LYS A 1 172 ? 4.257 -6.602 -16.133 1.00 88.44 172 LYS A N 1
ATOM 1360 C CA . LYS A 1 172 ? 3.997 -8.041 -16.343 1.00 88.44 172 LYS A CA 1
ATOM 1361 C C . LYS A 1 172 ? 5.049 -8.782 -17.175 1.00 88.44 172 LYS A C 1
ATOM 1363 O O . LYS A 1 172 ? 5.274 -9.973 -16.967 1.00 88.44 172 LYS A O 1
ATOM 1368 N N . SER A 1 173 ? 5.647 -8.092 -18.144 1.00 89.06 173 SER A N 1
ATOM 1369 C CA . SER A 1 173 ? 6.667 -8.632 -19.053 1.00 89.06 173 SER A CA 1
ATOM 1370 C C . SER A 1 173 ? 8.083 -8.134 -18.747 1.00 89.06 173 SER A C 1
ATOM 1372 O O . SER A 1 173 ? 9.008 -8.474 -19.480 1.00 89.06 173 SER A O 1
ATOM 1374 N N . SER A 1 174 ? 8.263 -7.328 -17.698 1.00 87.06 174 SER A N 1
ATOM 1375 C CA . SER A 1 174 ? 9.574 -6.842 -17.275 1.00 87.06 174 SER A CA 1
ATOM 1376 C C . SER A 1 174 ? 10.336 -7.925 -16.511 1.00 87.06 174 SER A C 1
ATOM 1378 O O . SER A 1 174 ? 9.782 -8.656 -15.694 1.00 87.06 174 SER A O 1
ATOM 1380 N N . ASP A 1 175 ? 11.646 -7.962 -16.730 1.00 85.56 175 ASP A N 1
ATOM 1381 C CA . ASP A 1 175 ? 12.629 -8.700 -15.935 1.00 85.56 175 ASP A CA 1
ATOM 1382 C C . ASP A 1 175 ? 12.684 -8.253 -14.462 1.00 85.56 175 ASP A C 1
ATOM 1384 O O . ASP A 1 175 ? 13.141 -9.005 -13.604 1.00 85.56 175 ASP A O 1
ATOM 1388 N N . LYS A 1 176 ? 12.192 -7.046 -14.158 1.00 84.38 176 LYS A N 1
ATOM 1389 C CA . LYS A 1 176 ? 12.122 -6.458 -12.810 1.00 84.38 176 LYS A CA 1
ATOM 1390 C C . LYS A 1 176 ? 10.756 -6.641 -12.142 1.00 84.38 176 LYS A C 1
ATOM 1392 O O . LYS A 1 176 ? 10.480 -5.989 -11.135 1.00 84.38 176 LYS A O 1
ATOM 1397 N N . TYR A 1 177 ? 9.884 -7.473 -12.710 1.00 89.06 177 TYR A N 1
ATOM 1398 C CA . TYR A 1 177 ? 8.587 -7.775 -12.116 1.00 89.06 177 TYR A CA 1
ATOM 1399 C C . TYR A 1 177 ? 8.753 -8.472 -10.762 1.00 89.06 177 TYR A C 1
ATOM 1401 O O . TYR A 1 177 ? 9.428 -9.494 -10.649 1.00 89.06 177 TYR A O 1
ATOM 1409 N N . LEU A 1 178 ? 8.086 -7.938 -9.745 1.00 90.06 178 LEU A N 1
ATOM 1410 C CA . LEU A 1 178 ? 8.016 -8.495 -8.404 1.00 90.06 178 LEU A CA 1
ATOM 1411 C C . LEU A 1 178 ? 6.553 -8.810 -8.117 1.00 90.06 178 LEU A C 1
ATOM 1413 O O . LEU A 1 178 ? 5.716 -7.912 -8.069 1.00 90.06 178 LEU A O 1
ATOM 1417 N N . ASN A 1 179 ? 6.231 -10.092 -7.930 1.00 91.56 179 ASN A N 1
ATOM 1418 C CA . ASN A 1 179 ? 4.849 -10.475 -7.651 1.00 91.56 179 ASN A CA 1
ATOM 1419 C C . ASN A 1 179 ? 4.370 -9.887 -6.318 1.00 91.56 179 ASN A C 1
ATOM 1421 O O . ASN A 1 179 ? 3.279 -9.349 -6.256 1.00 91.56 179 ASN A O 1
ATOM 1425 N N . ASP A 1 180 ? 5.216 -9.898 -5.288 1.00 90.56 180 ASP A N 1
ATOM 1426 C CA . ASP A 1 180 ? 4.882 -9.375 -3.958 1.00 90.56 180 ASP A CA 1
ATOM 1427 C C . ASP A 1 180 ? 5.234 -7.880 -3.785 1.00 90.56 180 ASP A C 1
ATOM 1429 O O . ASP A 1 180 ? 5.457 -7.434 -2.658 1.00 90.56 180 ASP A O 1
ATOM 1433 N N . ALA A 1 181 ? 5.332 -7.098 -4.869 1.00 90.75 181 ALA A N 1
ATOM 1434 C CA . ALA A 1 181 ? 5.86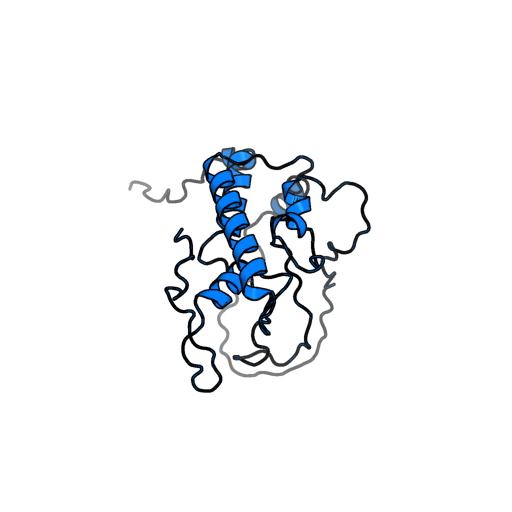2 -5.731 -4.839 1.00 90.75 181 ALA A CA 1
ATOM 1435 C C . ALA A 1 181 ? 5.249 -4.862 -3.724 1.00 90.75 181 ALA A C 1
ATOM 1437 O O . ALA A 1 181 ? 4.028 -4.764 -3.561 1.00 90.75 181 ALA A O 1
ATOM 1438 N N . SER A 1 182 ? 6.114 -4.206 -2.951 1.00 90.88 182 SER A N 1
ATOM 1439 C CA . SER A 1 182 ? 5.699 -3.196 -1.982 1.00 90.88 182 SER A CA 1
ATOM 1440 C C . SER A 1 182 ? 5.427 -1.853 -2.663 1.00 90.88 182 SER A C 1
ATOM 1442 O O . SER A 1 182 ? 5.846 -1.619 -3.797 1.00 90.88 182 SER A O 1
ATOM 1444 N N . LEU A 1 183 ? 4.821 -0.910 -1.930 1.00 90.50 183 LEU A N 1
ATOM 1445 C CA . LEU A 1 183 ? 4.685 0.473 -2.401 1.00 90.50 183 LEU A CA 1
ATOM 1446 C C . LEU A 1 183 ? 6.032 1.061 -2.843 1.00 90.50 183 LEU A C 1
ATOM 1448 O O . LEU A 1 183 ? 6.114 1.764 -3.847 1.00 90.50 183 LEU A O 1
ATOM 1452 N N . TYR A 1 184 ? 7.091 0.778 -2.082 1.00 87.88 184 TYR A N 1
ATOM 1453 C CA . TYR A 1 184 ? 8.431 1.256 -2.387 1.00 87.88 184 TYR A CA 1
ATOM 1454 C C . TYR A 1 184 ? 8.964 0.653 -3.688 1.00 87.88 184 TYR A C 1
ATOM 1456 O O . TYR A 1 184 ? 9.503 1.390 -4.507 1.00 87.88 184 TYR A O 1
ATOM 1464 N N . ASP A 1 185 ? 8.785 -0.654 -3.897 1.00 89.12 185 ASP A N 1
ATOM 1465 C CA . ASP A 1 185 ? 9.242 -1.340 -5.110 1.00 89.12 185 ASP A CA 1
ATOM 1466 C C . ASP A 1 185 ? 8.511 -0.823 -6.353 1.00 89.12 185 ASP A C 1
ATOM 1468 O O . ASP A 1 185 ? 9.126 -0.595 -7.393 1.00 89.12 185 ASP A O 1
ATOM 1472 N N . ILE A 1 186 ? 7.203 -0.576 -6.229 1.00 90.88 186 ILE A N 1
ATOM 1473 C CA . ILE A 1 186 ? 6.388 0.010 -7.297 1.00 90.88 186 ILE A CA 1
ATOM 1474 C C . ILE A 1 186 ? 6.892 1.418 -7.632 1.00 90.88 186 ILE A C 1
ATOM 1476 O O . ILE A 1 186 ? 7.098 1.749 -8.801 1.00 90.88 186 ILE A O 1
ATOM 1480 N N . LYS A 1 1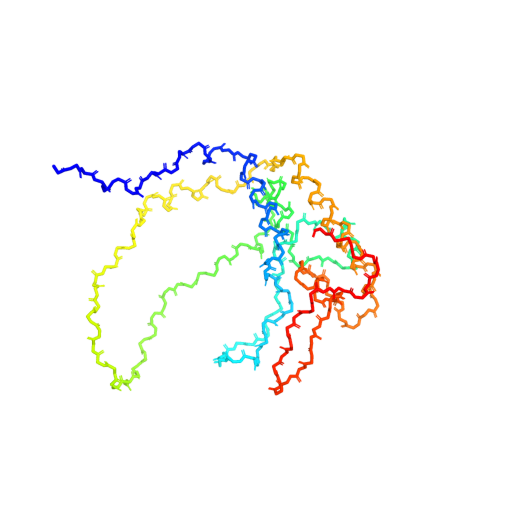87 ? 7.152 2.248 -6.615 1.00 88.62 187 LYS A N 1
ATOM 1481 C CA . LYS A 1 187 ? 7.727 3.585 -6.819 1.00 88.62 187 LYS A CA 1
ATOM 1482 C C . LYS A 1 187 ? 9.110 3.504 -7.450 1.00 88.62 187 LYS A C 1
ATOM 1484 O O . LYS A 1 187 ? 9.379 4.257 -8.377 1.00 88.62 187 LYS A O 1
ATOM 1489 N N . GLU A 1 188 ? 9.960 2.579 -7.013 1.00 86.94 188 GLU A N 1
ATOM 1490 C CA . GLU A 1 188 ? 11.276 2.352 -7.612 1.00 86.94 188 GLU A CA 1
ATOM 1491 C C . GLU A 1 188 ? 11.177 1.957 -9.084 1.00 86.94 188 GLU A C 1
ATOM 1493 O O . GLU A 1 188 ? 11.945 2.469 -9.898 1.00 86.94 188 GLU A O 1
ATOM 1498 N N . TYR A 1 189 ? 10.227 1.088 -9.432 1.00 88.62 189 TYR A N 1
ATOM 1499 C CA . TYR A 1 189 ? 10.006 0.644 -10.804 1.00 88.62 189 TYR A CA 1
ATOM 1500 C C . TYR A 1 189 ? 9.698 1.822 -11.737 1.00 88.62 189 TYR A C 1
ATOM 1502 O O . TYR A 1 189 ? 10.302 1.934 -12.802 1.00 88.62 189 TYR A O 1
ATOM 1510 N N . PHE A 1 190 ? 8.814 2.730 -11.314 1.00 89.56 190 PHE A N 1
ATOM 1511 C CA . PHE A 1 190 ? 8.400 3.874 -12.131 1.00 89.56 190 PHE A CA 1
ATOM 1512 C C . PHE A 1 190 ? 9.351 5.070 -12.051 1.00 89.56 190 PHE A C 1
ATOM 1514 O O . PHE A 1 190 ? 9.589 5.740 -13.054 1.00 89.56 190 PHE A O 1
ATOM 1521 N N . GLN A 1 191 ? 9.877 5.394 -10.871 1.00 88.75 191 GLN A N 1
ATOM 1522 C CA . GLN A 1 191 ? 10.767 6.543 -10.684 1.00 88.75 191 GLN A CA 1
ATOM 1523 C C . GLN A 1 191 ? 12.186 6.234 -11.163 1.00 88.75 191 GLN A C 1
ATOM 1525 O O . GLN A 1 191 ? 12.923 7.136 -11.557 1.00 88.75 191 GLN A O 1
ATOM 1530 N N . GLY A 1 192 ? 12.587 4.965 -11.135 1.00 84.56 192 GLY A N 1
ATOM 1531 C CA . GLY A 1 192 ? 13.971 4.578 -11.331 1.00 84.56 192 GLY A CA 1
ATOM 1532 C C . GLY A 1 192 ? 14.885 5.129 -10.233 1.00 84.56 192 GLY A C 1
ATOM 1533 O O . GLY A 1 192 ? 14.472 5.751 -9.246 1.00 84.56 192 GLY A O 1
ATOM 1534 N N . ARG A 1 193 ? 16.181 4.894 -10.413 1.00 82.88 193 ARG A N 1
ATOM 1535 C CA . ARG A 1 193 ? 17.238 5.424 -9.550 1.00 82.88 193 ARG A CA 1
ATOM 1536 C C . ARG A 1 193 ? 18.254 6.176 -10.389 1.00 82.88 193 ARG A C 1
ATOM 1538 O O . ARG A 1 193 ? 18.457 5.848 -11.555 1.00 82.88 193 ARG A O 1
ATOM 1545 N N . GLY A 1 194 ? 18.919 7.139 -9.760 1.00 78.19 194 GLY A N 1
ATOM 1546 C CA . GLY A 1 194 ? 20.117 7.749 -10.322 1.00 78.19 194 GLY A CA 1
ATOM 1547 C C . GLY A 1 194 ? 21.247 6.733 -10.521 1.00 78.19 194 GLY A C 1
ATOM 1548 O O . GLY A 1 194 ? 21.175 5.585 -10.066 1.00 78.19 194 GLY A O 1
ATOM 1549 N N . GLU A 1 195 ? 22.311 7.178 -11.184 1.00 78.31 195 GLU A N 1
ATOM 1550 C CA . GLU A 1 195 ? 23.459 6.333 -11.508 1.00 78.31 195 GLU A CA 1
ATOM 1551 C C . GLU A 1 195 ? 24.060 5.648 -10.277 1.00 78.31 195 GLU A C 1
ATOM 1553 O O . GLU A 1 195 ? 24.114 6.191 -9.169 1.00 78.31 195 GLU A O 1
ATOM 1558 N N . THR A 1 196 ? 24.524 4.418 -10.490 1.00 76.75 196 THR A N 1
ATOM 1559 C CA . THR A 1 196 ? 25.275 3.679 -9.480 1.00 76.75 196 THR A CA 1
ATOM 1560 C C . THR A 1 196 ? 26.719 4.144 -9.528 1.00 76.75 196 THR A C 1
ATOM 1562 O O . THR A 1 196 ? 27.423 3.893 -10.502 1.00 76.75 196 THR A O 1
ATOM 1565 N N . ILE A 1 197 ? 27.169 4.795 -8.460 1.00 72.75 197 ILE A N 1
ATOM 1566 C CA . ILE A 1 197 ? 28.542 5.282 -8.338 1.00 72.75 197 ILE A CA 1
ATOM 1567 C C . ILE A 1 197 ? 29.256 4.382 -7.331 1.00 72.75 197 ILE A C 1
ATOM 1569 O O . ILE A 1 197 ? 28.790 4.202 -6.206 1.00 72.75 197 ILE A O 1
ATOM 1573 N N . ASN A 1 198 ? 30.386 3.794 -7.734 1.00 75.75 198 ASN A N 1
ATOM 1574 C CA . ASN A 1 198 ? 31.216 2.925 -6.886 1.00 75.75 198 ASN A CA 1
ATOM 1575 C C . ASN A 1 198 ? 30.445 1.749 -6.251 1.00 75.75 198 ASN A C 1
ATOM 1577 O O . ASN A 1 198 ? 30.616 1.447 -5.072 1.00 75.75 198 ASN A O 1
ATOM 1581 N N . GLY A 1 199 ? 29.546 1.114 -7.012 1.00 69.75 199 GLY A N 1
ATOM 1582 C CA . GLY A 1 199 ? 28.732 -0.012 -6.533 1.00 69.75 199 GLY A CA 1
ATOM 1583 C C . GLY A 1 199 ? 27.599 0.371 -5.571 1.00 69.75 199 GLY A C 1
ATOM 1584 O O . GLY A 1 199 ? 26.834 -0.499 -5.161 1.00 69.75 199 GLY A O 1
ATOM 1585 N N . LYS A 1 200 ? 27.437 1.661 -5.236 1.00 69.62 200 LYS A N 1
ATOM 1586 C CA . LYS A 1 200 ? 26.313 2.163 -4.437 1.00 69.62 200 LYS A CA 1
ATOM 1587 C C . LYS A 1 200 ? 25.193 2.627 -5.361 1.00 69.62 200 LYS A C 1
ATOM 1589 O O . LYS A 1 200 ? 25.387 3.549 -6.153 1.00 69.62 200 LYS A O 1
ATOM 1594 N N . LYS A 1 201 ? 24.021 1.986 -5.263 1.00 70.25 201 LYS A N 1
ATOM 1595 C CA . LYS A 1 201 ? 22.823 2.381 -6.022 1.00 70.25 201 LYS A CA 1
ATOM 1596 C C . LYS A 1 201 ? 22.493 3.852 -5.747 1.00 70.25 201 LYS A C 1
ATOM 1598 O O . LYS A 1 201 ? 22.498 4.281 -4.591 1.00 70.25 201 LYS A O 1
ATOM 1603 N N . GLY A 1 202 ? 22.171 4.603 -6.798 1.00 74.06 202 GLY A N 1
ATOM 1604 C CA . GLY A 1 202 ? 21.749 5.994 -6.681 1.00 74.06 202 GLY A CA 1
ATOM 1605 C C . GLY A 1 202 ? 20.449 6.164 -5.884 1.00 74.06 202 GLY A C 1
ATOM 1606 O O . GLY A 1 202 ? 19.698 5.212 -5.623 1.00 74.06 202 GLY A O 1
ATOM 1607 N N . LYS A 1 203 ? 20.170 7.408 -5.481 1.00 79.69 203 LYS A N 1
ATOM 1608 C CA . LYS A 1 203 ? 18.889 7.766 -4.855 1.00 79.69 203 LYS A CA 1
ATOM 1609 C C . LYS A 1 203 ? 17.747 7.566 -5.857 1.00 79.69 203 LYS A C 1
ATOM 1611 O O . LYS A 1 203 ? 17.944 7.720 -7.059 1.00 79.69 203 LYS A O 1
ATOM 1616 N N . MET A 1 204 ? 16.568 7.219 -5.344 1.00 81.94 204 MET A N 1
ATOM 1617 C CA . MET A 1 204 ? 15.336 7.178 -6.133 1.00 81.94 204 MET A CA 1
ATOM 1618 C C . MET A 1 204 ? 15.035 8.576 -6.676 1.00 81.94 204 MET A C 1
ATOM 1620 O O . MET A 1 204 ? 15.210 9.564 -5.954 1.00 81.94 204 MET A O 1
ATOM 1624 N N . ASN A 1 205 ? 14.624 8.659 -7.939 1.00 82.44 205 ASN A N 1
ATOM 1625 C CA . ASN A 1 205 ? 14.307 9.946 -8.548 1.00 82.44 205 ASN A CA 1
ATOM 1626 C C . ASN A 1 205 ? 13.031 10.531 -7.927 1.00 82.44 205 ASN A C 1
ATOM 1628 O O . ASN A 1 205 ? 12.142 9.807 -7.488 1.00 82.44 205 ASN A O 1
ATOM 1632 N N . ALA A 1 206 ? 12.927 11.862 -7.887 1.00 78.44 206 ALA A N 1
ATOM 1633 C CA . ALA A 1 206 ? 11.782 12.531 -7.263 1.00 78.44 206 ALA A CA 1
ATOM 1634 C C . ALA A 1 206 ? 10.475 12.378 -8.065 1.00 78.44 206 ALA A C 1
ATOM 1636 O O . ALA A 1 206 ? 9.391 12.515 -7.502 1.00 78.44 206 ALA A O 1
ATOM 1637 N N . ARG A 1 207 ? 10.572 12.131 -9.376 1.00 76.44 207 ARG A N 1
ATOM 1638 C CA . ARG A 1 207 ? 9.442 12.002 -10.303 1.00 76.44 207 ARG A CA 1
ATOM 1639 C C . ARG A 1 207 ? 9.686 10.834 -11.250 1.00 76.44 207 ARG A C 1
ATOM 1641 O O . ARG A 1 207 ? 10.836 10.513 -11.538 1.00 76.44 207 ARG A O 1
ATOM 1648 N N . SER A 1 208 ? 8.599 10.218 -11.698 1.00 80.00 208 SER A N 1
ATOM 1649 C CA . SER A 1 208 ? 8.620 9.261 -12.802 1.00 80.00 208 SER A CA 1
ATOM 1650 C C . SER A 1 208 ? 8.501 10.004 -14.134 1.00 80.00 208 SER A C 1
ATOM 1652 O O . SER A 1 208 ? 7.926 11.092 -14.184 1.00 80.00 208 SER A O 1
ATOM 1654 N N . GLU A 1 209 ? 9.043 9.417 -15.200 1.00 69.62 209 GLU A N 1
ATOM 1655 C CA . GLU A 1 209 ? 8.773 9.837 -16.582 1.00 69.62 209 GLU A CA 1
ATOM 1656 C C . GLU A 1 209 ? 7.450 9.257 -17.113 1.00 69.62 209 GLU A C 1
ATOM 1658 O O . GLU A 1 209 ? 6.969 9.670 -18.168 1.00 69.62 209 GLU A O 1
ATOM 1663 N N . ASP A 1 210 ? 6.841 8.316 -16.383 1.00 71.69 210 ASP A N 1
ATOM 1664 C CA . ASP A 1 210 ? 5.555 7.737 -16.742 1.00 71.69 210 ASP A CA 1
ATOM 1665 C C . ASP A 1 210 ? 4.423 8.749 -16.502 1.00 71.69 210 ASP A C 1
ATOM 1667 O O . ASP A 1 210 ? 4.149 9.187 -15.382 1.00 71.69 210 ASP A O 1
ATOM 1671 N N . THR A 1 211 ? 3.744 9.114 -17.588 1.00 61.81 211 THR A N 1
ATOM 1672 C CA . THR A 1 211 ? 2.631 10.073 -17.600 1.00 61.81 211 THR A CA 1
ATOM 1673 C C . THR A 1 211 ? 1.401 9.614 -16.813 1.00 61.81 211 THR A C 1
ATOM 1675 O O . THR A 1 211 ? 0.523 10.433 -16.548 1.00 61.81 211 THR A O 1
ATOM 1678 N N . HIS A 1 212 ? 1.322 8.331 -16.437 1.00 63.44 212 HIS A N 1
ATOM 1679 C CA . HIS A 1 212 ? 0.190 7.770 -15.702 1.00 63.44 212 HIS A CA 1
ATOM 1680 C C . HIS A 1 212 ? 0.383 7.735 -14.180 1.00 63.44 212 HIS A C 1
ATOM 1682 O O . HIS A 1 212 ? -0.494 7.241 -13.468 1.00 63.44 212 HIS A O 1
ATOM 1688 N N . THR A 1 213 ? 1.493 8.260 -13.639 1.00 50.62 213 THR A N 1
ATOM 1689 C CA . THR A 1 213 ? 1.647 8.306 -12.181 1.00 50.62 213 THR A CA 1
ATOM 1690 C C . THR A 1 213 ? 0.687 9.324 -11.584 1.00 50.62 213 THR A C 1
ATOM 1692 O O . THR A 1 213 ? 0.907 10.536 -11.651 1.00 50.62 213 THR A O 1
ATOM 1695 N N . ILE A 1 214 ? -0.378 8.800 -10.981 1.00 46.97 214 ILE A N 1
ATOM 1696 C CA . ILE A 1 214 ? -1.291 9.522 -10.104 1.00 46.97 214 ILE A CA 1
ATOM 1697 C C . ILE A 1 214 ? -0.421 10.154 -9.018 1.00 46.97 214 ILE A C 1
ATOM 1699 O O . ILE A 1 214 ? 0.125 9.473 -8.152 1.00 46.97 214 ILE A O 1
ATOM 1703 N N . THR A 1 215 ? -0.197 11.459 -9.140 1.00 41.50 215 THR A N 1
ATOM 1704 C CA . THR A 1 215 ? 0.511 12.230 -8.124 1.00 41.50 215 THR A CA 1
ATOM 1705 C C . THR A 1 215 ? -0.443 12.342 -6.942 1.00 41.50 215 THR A C 1
ATOM 1707 O O . THR A 1 215 ? -1.391 13.119 -7.001 1.00 41.50 215 THR A O 1
ATOM 1710 N N . THR A 1 216 ? -0.247 11.503 -5.926 1.00 39.28 216 THR A N 1
ATOM 1711 C CA . THR A 1 216 ? -0.779 11.721 -4.571 1.00 39.28 216 THR A CA 1
ATOM 1712 C C . THR A 1 216 ? 0.010 12.807 -3.869 1.00 39.28 216 THR A C 1
ATOM 1714 O O . THR A 1 216 ? 1.262 12.720 -3.929 1.00 39.28 216 THR A O 1
#

pLDDT: mean 70.71, std 23.01, range [27.92, 97.75]